Protein AF-A0A5J5LCF1-F1 (afdb_monomer_lite)

InterPro domains:
  IPR058264 Protein of unknown function DUF7958 [PF25858] (90-178)

Organism: Haloarcula hispanica (NCBI:txid51589)

Foldseek 3Di:
DQLQVLLVLVVVCVVCVVDCSQVDLLLPLVSLVLVLVQLLPPDQVQLCVQCVQVVCCLAVVPPPQDPAAFPFWFKKKKKWWAAPVSHTDHIWHIKTWTAGPVRDIDISDPDTDHDPRTDIDMQMDTRDHDPDPPCDPPPNVSVVSSLQSLCQSCVSCVLSVHGGDPSSPDDDDHDPAHSPNPPPDDPDD

Structure (mmCIF, N/CA/C/O backbone):
data_AF-A0A5J5LCF1-F1
#
_entry.id   AF-A0A5J5LCF1-F1
#
loop_
_atom_site.group_PDB
_atom_site.id
_atom_site.type_symbol
_atom_site.label_atom_id
_atom_site.label_alt_id
_atom_site.label_comp_id
_atom_site.label_asym_id
_atom_site.label_entity_id
_atom_site.label_seq_id
_atom_site.pdbx_PDB_ins_code
_atom_site.Cartn_x
_atom_site.Cartn_y
_atom_site.Cartn_z
_atom_site.occupancy
_atom_site.B_iso_or_equiv
_atom_site.auth_seq_id
_atom_site.auth_comp_id
_atom_site.auth_asym_id
_atom_site.auth_atom_id
_atom_site.pdbx_PDB_model_num
ATOM 1 N N . MET A 1 1 ? 15.255 10.860 20.706 1.00 61.28 1 MET A N 1
ATOM 2 C CA . MET A 1 1 ? 14.369 12.036 20.892 1.00 61.28 1 MET A CA 1
ATOM 3 C C . MET A 1 1 ? 13.174 12.017 19.943 1.00 61.28 1 MET A C 1
ATOM 5 O O . MET A 1 1 ? 12.087 12.325 20.402 1.00 61.28 1 MET A O 1
ATOM 9 N N . GLN A 1 2 ? 13.330 11.602 18.679 1.00 76.88 2 GLN A N 1
ATOM 10 C CA . GLN A 1 2 ? 12.230 11.555 17.701 1.00 76.88 2 GLN A CA 1
ATOM 11 C C . GLN A 1 2 ? 11.098 10.582 18.082 1.00 76.88 2 GLN A C 1
ATOM 13 O O . GLN A 1 2 ? 9.952 11.000 18.103 1.00 76.88 2 GLN A O 1
ATOM 18 N N . GLN A 1 3 ? 11.403 9.347 18.500 1.00 80.69 3 GLN A N 1
ATOM 19 C CA . GLN A 1 3 ? 10.380 8.358 18.901 1.00 80.69 3 GLN A CA 1
ATOM 20 C C . GLN A 1 3 ? 9.484 8.832 20.056 1.00 80.69 3 GLN A C 1
ATOM 22 O O . GLN A 1 3 ? 8.281 8.622 20.032 1.00 80.69 3 GLN A O 1
ATOM 27 N N . VAL A 1 4 ? 10.050 9.533 21.049 1.00 79.94 4 VAL A N 1
ATOM 28 C CA . VAL A 1 4 ? 9.267 10.101 22.165 1.00 79.94 4 VAL A CA 1
ATOM 29 C C . VAL A 1 4 ? 8.288 11.162 21.663 1.00 79.94 4 VAL A C 1
ATOM 31 O O . VAL A 1 4 ? 7.163 11.219 22.149 1.00 79.94 4 VAL A O 1
ATOM 34 N N . ARG A 1 5 ? 8.701 11.979 20.685 1.00 82.69 5 ARG A N 1
ATOM 35 C CA . ARG A 1 5 ? 7.825 12.969 20.050 1.00 82.69 5 ARG A CA 1
ATOM 36 C C . ARG A 1 5 ? 6.709 12.285 19.265 1.00 82.69 5 ARG A C 1
ATOM 38 O O . ARG A 1 5 ? 5.554 12.571 19.534 1.00 82.69 5 ARG A O 1
ATOM 45 N N . VAL A 1 6 ? 7.061 11.351 18.382 1.00 81.56 6 VAL A N 1
ATOM 46 C CA . VAL A 1 6 ? 6.102 10.574 17.583 1.00 81.56 6 VAL A CA 1
ATOM 47 C C . VAL A 1 6 ? 5.065 9.923 18.500 1.00 81.56 6 VAL A C 1
ATOM 49 O O . VAL A 1 6 ? 3.872 10.129 18.337 1.00 81.56 6 VAL A O 1
ATOM 52 N N . ARG A 1 7 ? 5.505 9.212 19.542 1.00 84.00 7 ARG A N 1
ATOM 53 C CA . ARG A 1 7 ? 4.607 8.579 20.515 1.00 84.00 7 ARG A CA 1
ATOM 54 C C . ARG A 1 7 ? 3.679 9.577 21.213 1.00 84.00 7 ARG A C 1
ATOM 56 O O . ARG A 1 7 ? 2.516 9.266 21.452 1.00 84.00 7 ARG A O 1
ATOM 63 N N . ALA A 1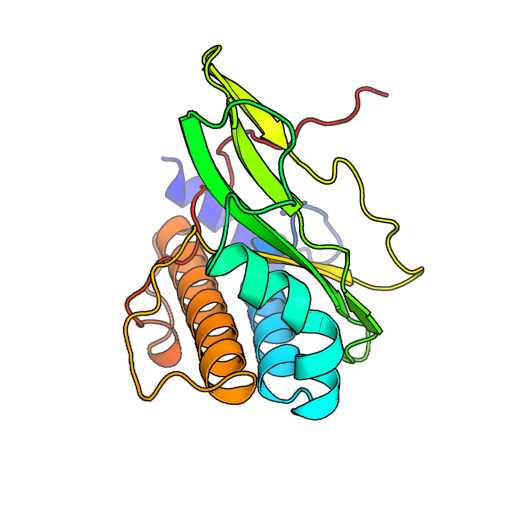 8 ? 4.185 10.761 21.557 1.00 83.75 8 ALA A N 1
ATOM 64 C CA . ALA A 1 8 ? 3.371 11.812 22.157 1.00 83.75 8 ALA A CA 1
ATOM 65 C C . ALA A 1 8 ? 2.325 12.363 21.174 1.00 83.75 8 ALA A C 1
ATOM 67 O O . ALA A 1 8 ? 1.201 12.611 21.595 1.00 83.75 8 ALA A O 1
ATOM 68 N N . GLU A 1 9 ? 2.664 12.505 19.888 1.00 83.62 9 GLU A N 1
ATOM 69 C CA . GLU A 1 9 ? 1.725 12.903 18.829 1.00 83.62 9 GLU A CA 1
ATOM 70 C C . GLU A 1 9 ? 0.594 11.873 18.678 1.00 83.62 9 GLU A C 1
ATOM 72 O O . GLU A 1 9 ? -0.570 12.262 18.687 1.00 83.62 9 GLU A O 1
ATOM 77 N N . TYR A 1 10 ? 0.899 10.568 18.671 1.00 84.50 10 TYR A N 1
ATOM 78 C CA . TYR A 1 10 ? -0.143 9.527 18.668 1.00 84.50 10 TYR A CA 1
ATOM 79 C C . TYR A 1 10 ? -1.020 9.556 19.914 1.00 84.50 10 TYR A C 1
ATOM 81 O O . TYR A 1 10 ? -2.243 9.493 19.809 1.00 84.50 10 TYR A O 1
ATOM 89 N N . ALA A 1 11 ? -0.417 9.657 21.101 1.00 82.94 11 ALA A N 1
ATOM 90 C CA . ALA A 1 11 ? -1.174 9.708 22.347 1.00 82.94 11 ALA A CA 1
ATOM 91 C C . ALA A 1 11 ? -2.098 10.934 22.399 1.00 82.94 11 ALA A C 1
ATOM 93 O O . ALA A 1 11 ? -3.217 10.838 22.905 1.00 82.94 11 ALA A O 1
ATOM 94 N N . ALA A 1 12 ? -1.636 12.068 21.865 1.00 83.19 12 ALA A N 1
ATOM 95 C CA . ALA A 1 12 ? -2.421 13.285 21.761 1.00 83.19 12 ALA A CA 1
ATOM 96 C C . ALA A 1 12 ? -3.549 13.139 20.730 1.00 83.19 12 ALA A C 1
ATOM 98 O O . ALA A 1 12 ? -4.684 13.455 21.063 1.00 83.19 12 ALA A O 1
ATOM 99 N N . HIS A 1 13 ? -3.281 12.585 19.545 1.00 83.38 13 HIS A N 1
ATOM 100 C CA . HIS A 1 13 ? -4.312 12.320 18.536 1.00 83.38 13 HIS A CA 1
ATOM 101 C C . HIS A 1 13 ? -5.418 11.394 19.070 1.00 83.38 13 HIS A C 1
ATOM 103 O O . HIS A 1 13 ? -6.594 11.684 18.909 1.00 83.38 13 HIS A O 1
ATOM 109 N N . ALA A 1 14 ? -5.058 10.351 19.825 1.00 79.56 14 ALA A N 1
ATOM 110 C CA . ALA A 1 14 ? -6.032 9.465 20.468 1.00 79.56 14 ALA A CA 1
ATOM 111 C C . ALA A 1 14 ? -6.847 10.130 21.599 1.00 79.56 14 ALA A C 1
ATOM 113 O O . ALA A 1 14 ? -7.891 9.617 21.984 1.00 79.56 14 ALA A O 1
ATOM 114 N N . HIS A 1 15 ? -6.360 11.226 22.194 1.00 82.44 15 HIS A N 1
ATOM 115 C CA . HIS A 1 15 ? -7.096 11.980 23.223 1.00 82.44 15 HIS A CA 1
ATOM 116 C C . HIS A 1 15 ? -7.918 13.136 22.643 1.00 82.44 15 HIS A C 1
ATOM 118 O O . HIS A 1 15 ? -8.872 13.582 23.280 1.00 82.44 15 HIS A O 1
ATOM 124 N N . PHE A 1 16 ? -7.528 13.633 21.472 1.00 81.38 16 PHE A N 1
ATOM 125 C CA . PHE A 1 16 ? -8.116 14.779 20.795 1.00 81.38 16 PHE A CA 1
ATOM 126 C C . PHE A 1 16 ? -8.414 14.388 19.345 1.00 81.38 16 PHE A C 1
ATOM 128 O O . PHE A 1 16 ? -7.757 14.859 18.423 1.00 81.38 16 PHE A O 1
ATOM 135 N N . GLU A 1 17 ? -9.390 13.496 19.164 1.00 66.50 17 GLU A N 1
ATOM 136 C CA . GLU A 1 17 ? -9.751 12.924 17.856 1.00 66.50 17 GLU A CA 1
ATOM 137 C C . GLU A 1 17 ? -10.191 13.997 16.839 1.00 66.50 17 GLU A C 1
ATOM 139 O O . GLU A 1 17 ? -9.992 13.825 15.641 1.00 66.50 17 GLU A O 1
ATOM 144 N N . ASP A 1 18 ? -10.723 15.129 17.317 1.00 70.44 18 ASP A N 1
ATOM 145 C CA . ASP A 1 18 ? -11.138 16.271 16.488 1.00 70.44 18 ASP A CA 1
ATOM 146 C C . ASP A 1 18 ? -9.966 17.181 16.052 1.00 70.44 18 ASP A C 1
ATOM 148 O O . ASP A 1 18 ? -10.162 18.101 15.257 1.00 70.44 18 ASP A O 1
ATOM 152 N N . GLU A 1 19 ? -8.758 16.974 16.588 1.00 71.88 19 GLU A N 1
ATOM 153 C CA . GLU A 1 19 ? -7.571 17.770 16.263 1.00 71.88 19 GLU A CA 1
ATOM 154 C C . GLU A 1 19 ? -6.686 17.027 15.246 1.00 71.88 19 GLU A C 1
ATOM 156 O O . GLU A 1 19 ? -6.260 15.885 15.462 1.00 71.88 19 GLU A O 1
ATOM 161 N N . GLU A 1 20 ? -6.334 17.706 14.151 1.00 71.12 20 GLU A N 1
ATOM 162 C CA . GLU A 1 20 ? -5.480 17.193 13.066 1.00 71.12 20 GLU A CA 1
ATOM 163 C C . GLU A 1 20 ? -3.992 17.130 13.479 1.00 71.12 20 GLU A C 1
ATOM 165 O O . GLU A 1 20 ? -3.115 17.747 12.880 1.00 71.12 20 GLU A O 1
ATOM 170 N N . ILE A 1 21 ? -3.686 16.397 14.553 1.00 77.00 21 ILE A N 1
ATOM 171 C CA . ILE A 1 21 ? -2.328 16.264 15.108 1.00 77.00 21 ILE A CA 1
ATOM 172 C C . ILE A 1 21 ? -1.440 15.415 14.190 1.00 77.00 21 ILE A C 1
ATOM 174 O O . ILE A 1 21 ? -0.276 15.746 13.966 1.00 77.00 21 ILE A O 1
ATOM 178 N N . ILE A 1 22 ? -1.986 14.320 13.654 1.00 76.31 22 ILE A N 1
ATOM 179 C CA . ILE A 1 22 ? -1.341 13.508 12.621 1.00 76.31 22 ILE A CA 1
ATOM 180 C C . ILE A 1 22 ? -2.064 13.801 11.308 1.00 76.31 22 ILE A C 1
ATOM 182 O O . ILE A 1 22 ? -3.118 13.242 11.030 1.00 76.31 22 ILE A O 1
ATOM 186 N N . GLU A 1 23 ? -1.477 14.685 10.501 1.00 71.69 23 GLU A N 1
ATOM 187 C CA . GLU A 1 23 ? -2.077 15.177 9.249 1.00 71.69 23 GLU A CA 1
ATOM 188 C C . GLU A 1 23 ? -2.213 14.090 8.168 1.00 71.69 23 GLU A C 1
ATOM 190 O O . GLU A 1 23 ? -2.998 14.228 7.235 1.00 71.69 23 GLU A O 1
ATOM 195 N N . ASN A 1 24 ? -1.417 13.018 8.249 1.00 75.81 24 ASN A N 1
ATOM 196 C CA . ASN A 1 24 ? -1.407 11.956 7.248 1.00 75.81 24 ASN A CA 1
ATOM 197 C C . ASN A 1 24 ? -1.981 10.647 7.823 1.00 75.81 24 ASN A C 1
ATOM 199 O O . ASN A 1 24 ? -1.264 9.945 8.546 1.00 75.81 24 ASN A O 1
ATOM 203 N N . PRO A 1 25 ? -3.211 10.255 7.432 1.00 76.00 25 PRO A N 1
ATOM 204 C CA . PRO A 1 25 ? -3.856 9.012 7.861 1.00 76.00 25 PRO A CA 1
ATOM 205 C C . PRO A 1 25 ? -3.038 7.749 7.586 1.00 76.00 25 PRO A C 1
ATOM 207 O O . PRO A 1 25 ? -3.165 6.762 8.303 1.00 76.00 25 PRO A O 1
ATOM 210 N N . ALA A 1 26 ? -2.119 7.770 6.610 1.00 77.31 26 ALA A N 1
ATOM 211 C CA . ALA A 1 26 ? -1.227 6.643 6.339 1.00 77.31 26 ALA A CA 1
ATOM 212 C C . ALA A 1 26 ? -0.270 6.324 7.497 1.00 77.31 26 ALA A C 1
ATOM 214 O O . ALA A 1 26 ? 0.433 5.313 7.454 1.00 77.31 26 ALA A O 1
ATOM 215 N N . TRP A 1 27 ? -0.209 7.185 8.509 1.00 85.12 27 TRP A N 1
ATOM 216 C CA . TRP A 1 27 ? 0.529 6.958 9.736 1.00 85.12 27 TRP A CA 1
ATOM 217 C C . TRP A 1 27 ? -0.355 6.480 10.884 1.00 85.12 27 TRP A C 1
ATOM 219 O O . TRP A 1 27 ? 0.182 6.068 11.896 1.00 85.12 27 TRP A O 1
ATOM 229 N N . LEU A 1 28 ? -1.675 6.428 10.771 1.00 87.38 28 LEU A N 1
ATOM 230 C CA . LEU A 1 28 ? -2.528 5.919 11.844 1.00 87.38 28 LEU A CA 1
ATOM 231 C C . LEU A 1 28 ? -2.697 4.393 11.713 1.00 87.38 28 LEU A C 1
ATOM 233 O O . LEU A 1 28 ? -3.111 3.936 10.647 1.00 87.38 28 LEU A O 1
ATOM 237 N N . PRO A 1 29 ? -2.396 3.579 12.755 1.00 89.75 29 PRO A N 1
ATOM 238 C CA . PRO A 1 29 ? -2.577 2.128 12.689 1.00 89.75 29 PRO A CA 1
ATOM 239 C C . PRO A 1 29 ? -3.996 1.730 12.285 1.00 89.75 29 PRO A C 1
ATOM 241 O O . PRO A 1 29 ? -4.146 0.983 11.329 1.00 89.75 29 PRO A O 1
ATOM 244 N N . ALA A 1 30 ? -5.018 2.304 12.928 1.00 89.50 30 ALA A N 1
ATOM 245 C CA . ALA A 1 30 ? -6.424 1.992 12.656 1.00 89.50 30 ALA A CA 1
ATOM 246 C C . ALA A 1 30 ? -6.831 2.271 11.196 1.00 89.50 30 ALA A C 1
ATOM 248 O O . ALA A 1 30 ? -7.550 1.488 10.582 1.00 89.50 30 ALA A O 1
ATOM 249 N N . GLU A 1 31 ? -6.312 3.347 10.604 1.00 89.81 31 GLU A N 1
ATOM 250 C CA . GLU A 1 31 ? -6.555 3.692 9.199 1.00 89.81 31 GLU A CA 1
ATOM 251 C C . GLU A 1 31 ? -5.861 2.700 8.249 1.00 89.81 31 GLU A C 1
ATOM 253 O O . GLU A 1 31 ? -6.428 2.267 7.245 1.00 89.81 31 GLU A O 1
ATOM 258 N N . MET A 1 32 ? -4.648 2.254 8.583 1.00 91.69 32 MET A N 1
ATOM 259 C CA . MET A 1 32 ? -3.968 1.203 7.819 1.00 91.69 32 MET A CA 1
ATOM 260 C C . MET A 1 32 ? -4.639 -0.165 7.961 1.00 91.69 32 MET A C 1
ATOM 262 O O . MET A 1 32 ? -4.703 -0.911 6.984 1.00 91.69 32 MET A O 1
ATOM 266 N N . GLU A 1 33 ? -5.172 -0.484 9.139 1.00 94.25 33 GLU A N 1
ATOM 267 C CA . GLU A 1 33 ? -5.963 -1.693 9.386 1.00 94.25 33 GLU A CA 1
ATOM 268 C C . GLU A 1 33 ? -7.253 -1.685 8.570 1.00 94.25 33 GLU A C 1
ATOM 270 O O . GLU A 1 33 ? -7.562 -2.665 7.894 1.00 94.25 33 GLU A O 1
ATOM 275 N N . ARG A 1 34 ? -7.958 -0.552 8.546 1.00 94.12 34 ARG A N 1
ATOM 276 C CA . ARG A 1 34 ? -9.141 -0.342 7.708 1.00 94.12 34 ARG A CA 1
ATOM 277 C C . ARG A 1 34 ? -8.839 -0.610 6.234 1.00 94.12 34 ARG A C 1
ATOM 279 O O . ARG A 1 34 ? -9.528 -1.408 5.602 1.00 94.12 34 ARG A O 1
ATOM 286 N N . ALA A 1 35 ? -7.777 -0.010 5.696 1.00 94.00 35 ALA A N 1
ATOM 287 C CA . ALA A 1 35 ? -7.345 -0.263 4.323 1.00 94.00 35 ALA A CA 1
ATOM 288 C C . ALA A 1 35 ? -6.991 -1.738 4.076 1.00 94.00 35 ALA A C 1
ATOM 290 O O . ALA A 1 35 ? -7.365 -2.314 3.053 1.00 94.00 35 ALA A O 1
ATOM 291 N N . MET A 1 36 ? -6.290 -2.362 5.022 1.00 95.75 36 MET A N 1
ATOM 292 C CA . MET A 1 36 ? -5.909 -3.768 4.948 1.00 95.75 36 MET A CA 1
ATOM 293 C C . MET A 1 36 ? -7.128 -4.694 4.903 1.00 95.75 36 MET A C 1
ATOM 295 O O . MET A 1 36 ? -7.151 -5.594 4.065 1.00 95.75 36 MET A O 1
ATOM 299 N N . GLU A 1 37 ? -8.128 -4.489 5.761 1.00 96.81 37 GLU A N 1
ATOM 300 C CA . GLU A 1 37 ? -9.338 -5.321 5.803 1.00 96.81 37 GLU A CA 1
ATOM 301 C C . GLU A 1 37 ? -10.184 -5.173 4.537 1.00 96.81 37 GLU A C 1
ATOM 303 O O . GLU A 1 37 ? -10.643 -6.174 3.978 1.00 96.81 37 GLU A O 1
ATOM 308 N N . VAL A 1 38 ? -10.326 -3.947 4.023 1.00 97.00 38 VAL A N 1
ATOM 309 C CA . VAL A 1 38 ? -11.028 -3.702 2.755 1.00 97.00 38 VAL A CA 1
ATOM 310 C C . VAL A 1 38 ? -10.342 -4.441 1.610 1.00 97.00 38 VAL A C 1
ATOM 312 O O . VAL A 1 38 ? -10.998 -5.175 0.876 1.00 97.00 38 VAL A O 1
ATOM 315 N N . ILE A 1 39 ? -9.016 -4.332 1.481 1.00 97.25 39 ILE A N 1
ATOM 316 C CA . ILE A 1 39 ? -8.289 -5.046 0.424 1.00 97.25 39 ILE A CA 1
ATOM 317 C C . ILE A 1 39 ? -8.309 -6.560 0.638 1.00 97.25 39 ILE A C 1
ATOM 319 O O . ILE A 1 39 ? -8.431 -7.300 -0.333 1.00 97.25 39 ILE A O 1
ATOM 323 N N . ARG A 1 40 ? -8.224 -7.043 1.879 1.00 96.81 40 ARG A N 1
ATOM 324 C CA . ARG A 1 40 ? -8.264 -8.477 2.208 1.00 96.81 40 ARG A CA 1
ATOM 325 C C . ARG A 1 40 ? -9.589 -9.127 1.817 1.00 96.81 40 ARG A C 1
ATOM 327 O O . ARG A 1 40 ? -9.594 -10.282 1.403 1.00 96.81 40 ARG A O 1
ATOM 334 N N . THR A 1 41 ? -10.693 -8.405 1.977 1.00 96.81 41 THR A N 1
ATOM 335 C CA . THR A 1 41 ? -12.050 -8.910 1.725 1.00 96.81 41 THR A CA 1
ATOM 336 C C . THR A 1 41 ? -12.594 -8.532 0.350 1.00 96.81 41 THR A C 1
ATOM 338 O O . THR A 1 41 ? -13.678 -8.988 -0.021 1.00 96.81 41 THR A O 1
ATOM 341 N N . LEU A 1 42 ? -11.840 -7.745 -0.426 1.00 97.12 42 LEU A N 1
ATOM 342 C CA . LEU A 1 42 ? -12.239 -7.320 -1.760 1.00 97.12 42 LEU A CA 1
ATOM 343 C C . LEU A 1 42 ? -12.459 -8.542 -2.670 1.00 97.12 42 LEU A C 1
ATOM 345 O O . LEU A 1 42 ? -11.581 -9.412 -2.733 1.00 97.12 42 LEU A O 1
ATOM 349 N N . PRO A 1 43 ? -13.589 -8.619 -3.401 1.00 97.62 43 PRO A N 1
ATOM 350 C CA . PRO A 1 43 ? -13.822 -9.699 -4.344 1.00 97.62 43 PRO A CA 1
ATOM 351 C C . PRO A 1 43 ? -12.695 -9.797 -5.367 1.00 97.62 43 PRO A C 1
ATOM 353 O O . PRO A 1 43 ? -12.233 -8.790 -5.905 1.00 97.62 43 PRO A O 1
ATOM 356 N N . THR A 1 44 ? -12.290 -11.026 -5.669 1.00 95.69 44 THR A N 1
ATOM 357 C CA . THR A 1 44 ? -11.176 -11.342 -6.567 1.00 95.69 44 THR A CA 1
ATOM 358 C C . THR A 1 44 ? -11.295 -10.657 -7.932 1.00 95.69 44 THR A C 1
ATOM 360 O O . THR A 1 44 ? -10.303 -10.156 -8.453 1.00 95.69 44 THR A O 1
ATOM 363 N N . GLU A 1 45 ? -12.505 -10.586 -8.495 1.00 96.81 45 GLU A N 1
ATOM 364 C CA . GLU A 1 45 ? -12.769 -9.922 -9.780 1.00 96.81 45 GLU A CA 1
ATOM 365 C C . GLU A 1 45 ? -12.554 -8.404 -9.698 1.00 96.81 45 GLU A C 1
ATOM 367 O O . GLU A 1 45 ? -11.851 -7.840 -10.534 1.00 96.81 45 GLU A O 1
ATOM 372 N N . THR A 1 46 ? -13.075 -7.757 -8.651 1.00 97.38 46 THR A N 1
ATOM 373 C CA . THR A 1 46 ? -12.874 -6.322 -8.398 1.00 97.38 46 THR A CA 1
ATOM 374 C C . THR A 1 46 ? -11.400 -6.017 -8.151 1.00 97.38 46 THR A C 1
ATOM 376 O O . THR A 1 46 ? -10.842 -5.095 -8.740 1.00 97.38 46 THR A O 1
ATOM 379 N N . PHE A 1 47 ? -10.719 -6.822 -7.334 1.00 97.88 47 PHE A N 1
ATOM 380 C CA . PHE A 1 47 ? -9.283 -6.661 -7.135 1.00 97.88 47 PHE A CA 1
ATOM 381 C C . PHE A 1 47 ? -8.526 -6.804 -8.463 1.00 97.88 47 PHE A C 1
ATOM 383 O O . PHE A 1 47 ? -7.670 -5.979 -8.775 1.00 97.88 47 PHE A O 1
ATOM 390 N N . ALA A 1 48 ? -8.860 -7.807 -9.279 1.00 97.31 48 ALA A N 1
ATOM 391 C CA . ALA A 1 48 ? -8.213 -8.026 -10.568 1.00 97.31 48 ALA A CA 1
ATOM 392 C C . ALA A 1 48 ? -8.374 -6.835 -11.521 1.00 97.31 48 ALA A C 1
ATOM 394 O O . ALA A 1 48 ? -7.411 -6.463 -12.191 1.00 97.31 48 ALA A O 1
ATOM 395 N N . GLU A 1 49 ? -9.568 -6.247 -11.576 1.00 97.06 49 GLU A N 1
ATOM 396 C CA . GLU A 1 49 ? -9.871 -5.079 -12.404 1.00 97.06 49 GLU A CA 1
ATOM 397 C C . GLU A 1 49 ? -9.034 -3.867 -11.988 1.00 97.06 49 GLU A C 1
ATOM 399 O O . GLU A 1 49 ? -8.329 -3.284 -12.812 1.00 97.06 49 GLU A O 1
ATOM 404 N N . HIS A 1 50 ? -9.033 -3.540 -10.697 1.00 96.81 50 HIS A N 1
ATOM 405 C CA . HIS A 1 50 ? -8.372 -2.336 -10.207 1.00 96.81 50 HIS A CA 1
ATOM 406 C C . HIS A 1 50 ? -6.848 -2.492 -10.103 1.00 96.81 50 HIS A C 1
ATOM 408 O O . HIS A 1 50 ? -6.118 -1.536 -10.354 1.00 96.81 50 HIS A O 1
ATOM 414 N N . PHE A 1 51 ? -6.324 -3.675 -9.765 1.00 97.12 51 PHE A N 1
ATOM 415 C CA . PHE A 1 51 ? -4.906 -3.870 -9.426 1.00 97.12 51 PHE A CA 1
ATOM 416 C C . PHE A 1 51 ? -4.053 -4.491 -10.534 1.00 97.12 51 PHE A C 1
ATOM 418 O O . PHE A 1 51 ? -2.846 -4.634 -10.338 1.0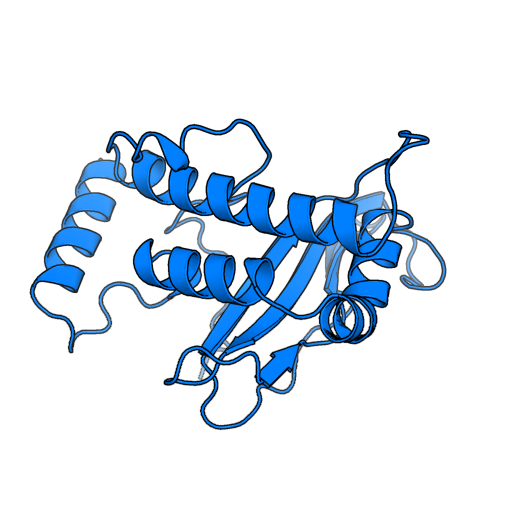0 97.12 51 PHE A O 1
ATOM 425 N N . ARG A 1 52 ? -4.616 -4.838 -11.699 1.00 95.69 52 ARG A N 1
ATOM 426 C CA . ARG A 1 52 ? -3.833 -5.434 -12.798 1.00 95.69 52 ARG A CA 1
ATOM 427 C C . ARG A 1 52 ? -2.694 -4.537 -13.261 1.00 95.69 52 ARG A C 1
ATOM 429 O O . ARG A 1 52 ? -1.560 -4.992 -13.353 1.00 95.69 52 ARG A O 1
ATOM 436 N N . GLU A 1 53 ? -2.985 -3.264 -13.493 1.00 94.00 53 GLU A N 1
ATOM 437 C CA . GLU A 1 53 ? -1.972 -2.289 -13.897 1.00 94.00 53 GLU A CA 1
ATOM 438 C C . GLU A 1 53 ? -0.858 -2.166 -12.843 1.00 94.00 53 GLU A C 1
ATOM 440 O O . GLU A 1 53 ? 0.323 -2.133 -13.186 1.00 94.00 53 GLU A O 1
ATOM 445 N N . TYR A 1 54 ? -1.231 -2.187 -11.560 1.00 95.12 54 TYR A N 1
ATOM 446 C CA . TYR A 1 54 ? -0.288 -2.116 -10.447 1.00 95.12 54 TYR A CA 1
ATOM 447 C C . TYR A 1 54 ? 0.614 -3.340 -10.375 1.00 95.12 54 TYR A C 1
ATOM 449 O O . TYR A 1 54 ? 1.825 -3.212 -10.222 1.00 95.12 54 TYR A O 1
ATOM 457 N N . TYR A 1 55 ? 0.028 -4.527 -10.522 1.00 94.75 55 TYR A N 1
ATOM 458 C CA . TYR A 1 55 ? 0.764 -5.781 -10.605 1.00 94.75 55 TYR A CA 1
ATOM 459 C C . TYR A 1 55 ? 1.763 -5.761 -11.762 1.00 94.75 55 TYR A C 1
ATOM 461 O O . TYR A 1 55 ? 2.944 -6.061 -11.568 1.00 94.75 55 TYR A O 1
ATOM 469 N N . ASP A 1 56 ? 1.304 -5.363 -12.949 1.00 92.50 56 ASP A N 1
ATOM 470 C CA . ASP A 1 56 ? 2.151 -5.317 -14.132 1.00 92.50 56 ASP A CA 1
ATOM 471 C C . ASP A 1 56 ? 3.284 -4.297 -13.964 1.00 92.50 56 ASP A C 1
ATOM 473 O O . ASP A 1 56 ? 4.405 -4.594 -14.358 1.00 92.50 56 ASP A O 1
ATOM 477 N N . ALA A 1 57 ? 3.038 -3.148 -13.329 1.00 92.50 57 ALA A N 1
ATOM 478 C CA . ALA A 1 57 ? 4.066 -2.151 -13.038 1.00 92.50 57 ALA A CA 1
ATOM 479 C C . ALA A 1 57 ? 5.053 -2.593 -11.945 1.00 92.50 57 ALA A C 1
ATOM 481 O O . ALA A 1 57 ? 6.229 -2.265 -12.023 1.00 92.50 57 ALA A O 1
ATOM 482 N N . VAL A 1 58 ? 4.620 -3.342 -10.928 1.00 92.12 58 VAL A N 1
ATOM 483 C CA . VAL A 1 58 ? 5.531 -3.894 -9.909 1.00 92.12 58 VAL A CA 1
ATOM 484 C C . VAL A 1 58 ? 6.467 -4.936 -10.524 1.00 92.12 58 VAL A C 1
ATOM 486 O O . VAL A 1 58 ? 7.654 -4.964 -10.196 1.00 92.12 58 VAL A O 1
ATOM 489 N N . ARG A 1 59 ? 5.947 -5.776 -11.427 1.00 89.94 59 ARG A N 1
ATOM 490 C CA . ARG A 1 59 ? 6.702 -6.851 -12.084 1.00 89.94 59 ARG A CA 1
ATOM 491 C C . ARG A 1 59 ? 7.574 -6.345 -13.238 1.00 89.94 59 ARG A C 1
ATOM 493 O O . ARG A 1 59 ? 8.748 -6.688 -13.316 1.00 89.94 59 ARG A O 1
ATOM 500 N N . ASP A 1 60 ? 6.995 -5.551 -14.132 1.00 86.81 60 ASP A N 1
ATOM 501 C CA . ASP A 1 60 ? 7.610 -4.998 -15.343 1.00 86.81 60 ASP A CA 1
ATOM 502 C C . ASP A 1 60 ? 7.604 -3.461 -15.278 1.00 86.81 60 ASP A C 1
ATOM 504 O O . ASP A 1 60 ? 6.795 -2.751 -15.890 1.00 86.81 60 ASP A O 1
ATOM 508 N N . HIS A 1 61 ? 8.506 -2.966 -14.434 1.00 79.44 61 HIS A N 1
ATOM 509 C CA . HIS A 1 61 ? 8.556 -1.596 -13.928 1.00 79.44 61 HIS A CA 1
ATOM 510 C C . HIS A 1 61 ? 9.156 -0.575 -14.902 1.00 79.44 61 HIS A C 1
ATOM 512 O O . HIS A 1 61 ? 9.009 0.623 -14.677 1.00 79.44 61 HIS A O 1
ATOM 518 N N . THR A 1 62 ? 9.802 -1.022 -15.982 1.00 72.06 62 THR A N 1
ATOM 519 C CA . THR A 1 62 ? 10.434 -0.156 -16.996 1.00 72.06 62 THR A CA 1
ATOM 520 C C . THR A 1 62 ? 9.921 -0.399 -18.414 1.00 72.06 62 THR A C 1
ATOM 522 O O . THR A 1 62 ? 10.588 0.022 -19.351 1.00 72.06 62 THR A O 1
ATOM 525 N N . GLY A 1 63 ? 8.820 -1.135 -18.607 1.00 71.25 63 GLY A N 1
ATOM 526 C CA . GLY A 1 63 ? 8.249 -1.393 -19.939 1.00 71.25 63 GLY A CA 1
ATOM 527 C C . GLY A 1 63 ? 7.783 -0.112 -20.660 1.00 71.25 63 GLY A C 1
ATOM 528 O O . GLY A 1 63 ? 8.316 0.970 -20.455 1.00 71.25 63 GLY A O 1
ATOM 529 N N . GLU A 1 64 ? 6.712 -0.175 -21.455 1.00 69.44 64 GLU A N 1
ATOM 530 C CA . GLU A 1 64 ? 6.163 0.991 -22.196 1.00 69.44 64 GLU A CA 1
ATOM 531 C C . GLU A 1 64 ? 5.563 2.111 -21.300 1.00 69.44 64 GLU A C 1
ATOM 533 O O . GLU A 1 64 ? 4.790 2.939 -21.766 1.00 69.44 64 GLU A O 1
ATOM 538 N N . ARG A 1 65 ? 5.864 2.120 -19.994 1.00 79.50 65 ARG A N 1
ATOM 539 C CA . ARG A 1 65 ? 5.299 3.034 -18.985 1.00 79.50 65 ARG A CA 1
ATOM 540 C C . ARG A 1 65 ? 6.143 4.283 -18.738 1.00 79.50 65 ARG A C 1
ATOM 542 O O . ARG A 1 65 ? 5.637 5.231 -18.144 1.00 79.50 65 ARG A O 1
ATOM 549 N N . ILE A 1 66 ? 7.424 4.259 -19.107 1.00 81.06 66 ILE A N 1
ATOM 550 C CA . ILE A 1 66 ? 8.355 5.370 -18.894 1.00 81.06 66 ILE A CA 1
ATOM 551 C C . ILE A 1 66 ? 9.065 5.651 -20.217 1.00 81.06 66 ILE A C 1
ATOM 553 O O . ILE A 1 66 ? 9.777 4.792 -20.727 1.00 81.06 66 ILE A O 1
ATOM 557 N N . ASP A 1 67 ? 8.865 6.854 -20.756 1.00 76.12 67 ASP A N 1
ATOM 558 C CA . ASP A 1 67 ? 9.477 7.289 -22.021 1.00 76.12 67 ASP A CA 1
ATOM 559 C C . ASP A 1 67 ? 10.932 7.778 -21.852 1.00 76.12 67 ASP A C 1
ATOM 561 O O . ASP A 1 67 ? 11.660 7.924 -22.835 1.00 76.12 67 ASP A O 1
ATOM 565 N N . ASP A 1 68 ? 11.356 8.043 -20.613 1.00 77.25 68 ASP A N 1
ATOM 566 C CA . ASP A 1 68 ? 12.686 8.549 -20.267 1.00 77.25 68 ASP A CA 1
ATOM 567 C C . ASP A 1 68 ? 13.735 7.431 -20.126 1.00 77.25 68 ASP A C 1
ATOM 569 O O . ASP A 1 68 ? 13.427 6.290 -19.779 1.00 77.25 68 ASP A O 1
ATOM 573 N N . ASP A 1 69 ? 15.015 7.777 -20.308 1.00 83.38 69 ASP A N 1
ATOM 574 C CA . ASP A 1 69 ? 16.126 6.888 -19.957 1.00 83.38 69 ASP A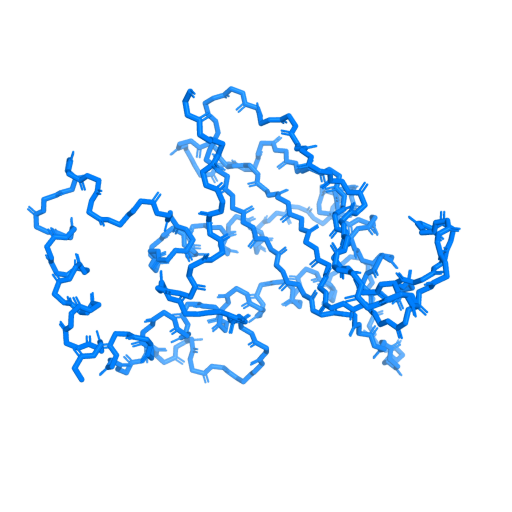 CA 1
ATOM 575 C C . ASP A 1 69 ? 16.166 6.683 -18.429 1.00 83.38 69 ASP A C 1
ATOM 577 O O . ASP A 1 69 ? 16.603 7.560 -17.672 1.00 83.38 69 ASP A O 1
ATOM 581 N N . VAL A 1 70 ? 15.714 5.512 -17.972 1.00 85.38 70 VAL A N 1
ATOM 582 C CA . VAL A 1 70 ? 15.604 5.163 -16.547 1.00 85.38 70 VAL A CA 1
ATOM 583 C C . VAL A 1 70 ? 16.940 4.682 -15.983 1.00 85.38 70 VAL A C 1
ATOM 585 O O . VAL A 1 70 ? 17.528 3.720 -16.478 1.00 85.38 70 VAL A O 1
ATOM 588 N N . GLN A 1 71 ? 17.393 5.299 -14.888 1.00 86.88 71 GLN A N 1
ATOM 589 C CA . GLN A 1 71 ? 18.524 4.805 -14.098 1.00 86.88 71 GLN A CA 1
ATOM 590 C C . GLN A 1 71 ? 18.077 3.751 -13.078 1.00 86.88 71 GLN A C 1
ATOM 592 O O . GLN A 1 71 ? 18.698 2.692 -12.964 1.00 86.88 71 GLN A O 1
ATOM 597 N N . SER A 1 72 ? 17.020 4.041 -12.319 1.00 87.81 72 SER A N 1
ATOM 598 C CA . SER A 1 72 ? 16.443 3.118 -11.339 1.00 87.81 72 SER A CA 1
ATOM 599 C C . SER A 1 72 ? 14.974 3.422 -11.092 1.00 87.81 72 SER A C 1
ATOM 601 O O . SER A 1 72 ? 14.579 4.582 -11.037 1.00 87.81 72 SER A O 1
ATOM 603 N N . VAL A 1 73 ? 14.167 2.382 -10.881 1.00 87.69 73 VAL A N 1
ATOM 604 C CA . VAL A 1 73 ? 12.813 2.540 -10.341 1.00 87.69 73 VAL A CA 1
ATOM 605 C C . VAL A 1 73 ? 12.877 2.406 -8.829 1.00 87.69 73 VAL A C 1
ATOM 607 O O . VAL A 1 73 ? 13.379 1.412 -8.307 1.00 87.69 73 VAL A O 1
ATOM 610 N N . ASP A 1 74 ? 12.351 3.404 -8.131 1.00 87.81 74 ASP A N 1
ATOM 611 C CA . ASP A 1 74 ? 12.414 3.461 -6.678 1.00 87.81 74 ASP A CA 1
ATOM 612 C C . ASP A 1 74 ? 11.185 2.794 -6.063 1.00 87.81 74 ASP A C 1
ATOM 614 O O . ASP A 1 74 ? 11.304 1.972 -5.150 1.00 87.81 74 ASP A O 1
ATOM 618 N N . ARG A 1 75 ? 9.983 3.175 -6.526 1.00 89.56 75 ARG A N 1
ATOM 619 C CA . ARG A 1 75 ? 8.704 2.738 -5.942 1.00 89.56 75 ARG A CA 1
ATOM 620 C C . ARG A 1 75 ? 7.577 2.756 -6.962 1.00 89.56 75 ARG A C 1
ATOM 622 O O . ARG A 1 75 ? 7.473 3.675 -7.764 1.00 89.56 75 ARG A O 1
ATOM 629 N N . VAL A 1 76 ? 6.666 1.804 -6.828 1.00 92.00 76 VAL A N 1
ATOM 630 C CA . VAL A 1 76 ? 5.386 1.755 -7.531 1.00 92.00 76 VAL A CA 1
ATOM 631 C C . VAL A 1 76 ? 4.280 1.984 -6.505 1.00 92.00 76 VAL A C 1
ATOM 633 O O . VAL A 1 76 ? 4.201 1.304 -5.473 1.00 92.00 76 VAL A O 1
ATOM 636 N N . ARG A 1 77 ? 3.416 2.957 -6.776 1.00 91.75 77 ARG A N 1
ATOM 637 C CA . ARG A 1 77 ? 2.361 3.418 -5.878 1.00 91.75 77 ARG A CA 1
ATOM 638 C C . ARG A 1 77 ? 1.001 3.291 -6.536 1.00 91.75 77 ARG A C 1
ATOM 640 O O . ARG A 1 77 ? 0.852 3.520 -7.734 1.00 91.75 77 ARG A O 1
ATOM 647 N N . LYS A 1 78 ? 0.001 2.995 -5.717 1.00 92.38 78 LYS A N 1
ATOM 648 C CA . LYS A 1 78 ? -1.402 3.065 -6.102 1.00 92.38 78 LYS A CA 1
ATOM 649 C C . LYS A 1 78 ? -2.215 3.643 -4.965 1.00 92.38 78 LYS A C 1
ATOM 651 O O . LYS A 1 78 ? -2.031 3.243 -3.813 1.00 92.38 78 LYS A O 1
ATOM 656 N N . HIS A 1 79 ? -3.088 4.588 -5.286 1.00 91.75 79 HIS A N 1
ATOM 657 C CA . HIS A 1 79 ? -4.058 5.078 -4.326 1.00 91.75 79 HIS A CA 1
ATOM 658 C C . HIS A 1 79 ? -5.295 4.193 -4.358 1.00 91.75 79 HIS A C 1
ATOM 660 O O . HIS A 1 79 ? -5.740 3.771 -5.425 1.00 91.75 79 HIS A O 1
ATOM 666 N N . ILE A 1 80 ? -5.836 3.917 -3.182 1.00 92.75 80 ILE A N 1
ATOM 667 C CA . ILE A 1 80 ? -7.124 3.257 -3.002 1.00 92.75 80 ILE A CA 1
ATOM 668 C C . ILE A 1 80 ? -8.031 4.209 -2.236 1.00 92.75 80 ILE A C 1
ATOM 670 O O . ILE A 1 80 ? -7.571 4.938 -1.352 1.00 92.75 80 ILE A O 1
ATOM 674 N N . TYR A 1 81 ? -9.304 4.201 -2.598 1.00 92.88 81 TYR A N 1
ATOM 675 C CA . TYR A 1 81 ? -10.309 5.100 -2.062 1.00 92.88 81 TYR A CA 1
ATOM 676 C C . TYR A 1 81 ? -11.352 4.285 -1.315 1.00 92.88 81 TYR A C 1
ATOM 678 O O . TYR A 1 81 ? -11.915 3.339 -1.868 1.00 92.88 81 TYR A O 1
ATOM 686 N N . ILE A 1 82 ? -11.582 4.630 -0.052 1.00 93.19 82 ILE A N 1
ATOM 687 C CA . ILE A 1 82 ? -12.484 3.895 0.837 1.00 93.19 82 ILE A CA 1
ATOM 688 C C . ILE A 1 82 ? -13.520 4.868 1.394 1.00 93.19 82 ILE A C 1
ATOM 690 O O . ILE A 1 82 ? -13.181 5.964 1.834 1.00 93.19 82 ILE A O 1
ATOM 694 N N . SER A 1 83 ? -14.792 4.484 1.363 1.00 92.38 83 SER A N 1
ATOM 695 C CA . SER A 1 83 ? -15.885 5.287 1.915 1.00 92.38 83 SER A CA 1
ATOM 696 C C . SER A 1 83 ? -15.860 5.276 3.443 1.00 92.38 83 SER A C 1
ATOM 698 O O . SER A 1 83 ? -15.316 4.354 4.055 1.00 92.38 83 SER A O 1
ATOM 700 N N . ALA A 1 84 ? -16.518 6.247 4.080 1.00 89.44 84 ALA A N 1
ATOM 701 C CA . ALA A 1 84 ? -16.684 6.282 5.538 1.00 89.44 84 ALA A CA 1
ATOM 702 C C . ALA A 1 84 ? -17.321 4.999 6.126 1.00 89.44 84 ALA A C 1
ATOM 704 O O . ALA A 1 84 ? -17.090 4.676 7.287 1.00 89.44 84 ALA A O 1
ATOM 705 N N . ASP A 1 85 ? -18.069 4.242 5.316 1.00 92.69 85 ASP A N 1
ATOM 706 C CA . ASP A 1 85 ? -18.683 2.959 5.688 1.00 92.69 85 ASP A CA 1
ATOM 707 C C . ASP A 1 85 ? -17.741 1.749 5.507 1.00 92.69 85 ASP A C 1
ATOM 709 O O . ASP A 1 85 ? -18.165 0.602 5.626 1.00 92.69 85 ASP A O 1
ATOM 713 N N . ASN A 1 86 ? -16.449 1.991 5.257 1.00 93.44 86 ASN A N 1
ATOM 714 C CA . ASN A 1 86 ? -15.418 0.977 5.012 1.00 93.44 86 ASN A CA 1
ATOM 715 C C . ASN A 1 86 ? -15.650 0.147 3.743 1.00 93.44 86 ASN A C 1
ATOM 717 O O . ASN A 1 86 ? -15.326 -1.038 3.706 1.00 93.44 86 ASN A O 1
ATOM 721 N N . GLU A 1 87 ? -16.176 0.765 2.688 1.00 94.81 87 GLU A N 1
ATOM 722 C CA . GLU A 1 87 ? -16.340 0.110 1.390 1.00 94.81 87 GLU A CA 1
ATOM 723 C C . GLU A 1 87 ? -15.296 0.609 0.390 1.00 94.81 87 GLU A C 1
ATOM 725 O O . GLU A 1 87 ? -14.968 1.796 0.353 1.00 94.81 87 GLU A O 1
ATOM 730 N N . PHE A 1 88 ? -14.777 -0.297 -0.442 1.00 95.38 88 PHE A N 1
ATOM 731 C CA . PHE A 1 88 ? -13.923 0.078 -1.566 1.00 95.38 88 PHE A CA 1
ATOM 732 C C . PHE A 1 88 ? -14.734 0.888 -2.583 1.00 95.38 88 PHE A C 1
ATOM 734 O O . PHE A 1 88 ? -15.752 0.413 -3.085 1.00 95.38 88 PHE A O 1
ATOM 741 N N . VAL A 1 89 ? -14.273 2.102 -2.883 1.00 95.31 89 VAL A N 1
ATOM 742 C CA . VAL A 1 89 ? -14.925 3.021 -3.825 1.00 95.31 89 VAL A CA 1
ATOM 743 C C . VAL A 1 89 ? -14.270 2.932 -5.195 1.00 95.31 89 VAL A C 1
ATOM 745 O O . VAL A 1 89 ? -14.964 2.742 -6.189 1.00 95.31 89 VAL A O 1
ATOM 748 N N . ASP A 1 90 ? -12.947 3.101 -5.244 1.00 94.31 90 ASP A N 1
ATOM 749 C CA . ASP A 1 90 ? -12.164 3.103 -6.482 1.00 94.31 90 ASP A CA 1
ATOM 750 C C . ASP A 1 90 ? -10.652 3.010 -6.180 1.00 94.31 90 ASP A C 1
ATOM 752 O O . ASP A 1 90 ? -10.217 2.970 -5.023 1.00 94.31 90 ASP A O 1
ATOM 756 N N . SER A 1 91 ? -9.822 3.046 -7.220 1.00 93.69 91 SER A N 1
ATOM 757 C CA . SER A 1 91 ? -8.370 3.187 -7.135 1.00 93.69 91 SER A CA 1
ATOM 758 C C . SER A 1 91 ? -7.820 4.108 -8.224 1.00 93.69 91 SER A C 1
ATOM 760 O O . SER A 1 91 ? -8.326 4.097 -9.340 1.00 93.69 91 SER A O 1
ATOM 762 N N . SER A 1 92 ? -6.723 4.817 -7.954 1.00 92.94 92 SER A N 1
ATOM 763 C CA . SER A 1 92 ? -6.057 5.652 -8.965 1.00 92.94 92 SER A CA 1
ATOM 764 C C . SER A 1 92 ? -5.355 4.829 -10.045 1.00 92.94 92 SER A C 1
ATOM 766 O O . SER A 1 92 ? -5.089 3.641 -9.856 1.00 92.94 92 SER A O 1
ATOM 768 N N . GLU A 1 93 ? -4.922 5.487 -11.119 1.00 92.31 93 GLU A N 1
ATOM 769 C CA . GLU A 1 93 ? -3.855 4.977 -11.991 1.00 92.31 93 GLU A CA 1
ATOM 770 C C . GLU A 1 93 ? -2.579 4.670 -11.192 1.00 92.31 93 GLU A C 1
ATOM 772 O O . GLU A 1 93 ? -2.358 5.189 -10.085 1.00 92.31 93 GLU A O 1
ATOM 777 N N . THR A 1 94 ? -1.742 3.796 -11.744 1.00 92.75 94 THR A N 1
ATOM 778 C CA . THR A 1 94 ? -0.489 3.397 -11.111 1.00 92.75 94 THR A CA 1
ATOM 779 C C . THR A 1 94 ? 0.594 4.446 -11.332 1.00 92.75 94 THR A C 1
ATOM 781 O O . THR A 1 94 ? 0.934 4.808 -12.454 1.00 92.75 94 THR A O 1
ATOM 784 N N . SER A 1 95 ? 1.197 4.899 -10.238 1.00 92.00 95 SER A N 1
ATOM 785 C CA . SER A 1 95 ? 2.257 5.902 -10.247 1.00 92.00 95 SER A CA 1
ATOM 786 C C . SER A 1 95 ? 3.612 5.244 -9.991 1.00 92.00 95 SER A C 1
ATOM 788 O O . SER A 1 95 ? 3.789 4.547 -8.991 1.00 92.00 95 SER A O 1
ATOM 790 N N . ILE A 1 96 ? 4.581 5.450 -10.882 1.00 91.56 96 ILE A N 1
ATOM 791 C CA . ILE A 1 96 ? 5.950 4.949 -10.734 1.00 91.56 96 ILE A CA 1
ATOM 792 C C . ILE A 1 96 ? 6.857 6.128 -10.416 1.00 91.56 96 ILE A C 1
ATOM 794 O O . ILE A 1 96 ? 6.948 7.072 -11.194 1.00 91.56 96 ILE A O 1
ATOM 798 N N . GLN A 1 97 ? 7.540 6.050 -9.279 1.00 91.19 97 GLN A N 1
ATOM 799 C CA . GLN A 1 97 ? 8.629 6.944 -8.922 1.00 91.19 97 GLN A CA 1
ATOM 800 C C . GLN A 1 97 ? 9.951 6.317 -9.365 1.00 91.19 97 GLN A C 1
ATOM 802 O O . GLN A 1 97 ? 10.260 5.184 -8.982 1.00 91.19 97 GLN A O 1
ATOM 807 N N . TYR A 1 98 ? 10.728 7.058 -10.144 1.00 90.81 98 TYR A N 1
ATOM 808 C CA . TYR A 1 98 ? 12.003 6.609 -10.690 1.00 90.81 98 TYR A CA 1
ATOM 809 C C . TYR A 1 98 ? 13.022 7.746 -10.705 1.00 90.81 98 TYR A C 1
ATOM 811 O O . TYR A 1 98 ? 12.670 8.921 -10.621 1.00 90.81 98 TYR A O 1
ATOM 819 N N . THR A 1 99 ? 14.291 7.382 -10.831 1.00 91.06 99 THR A N 1
ATOM 820 C CA . THR A 1 99 ? 15.394 8.307 -11.069 1.00 91.06 99 THR A CA 1
ATOM 821 C C . THR A 1 99 ? 15.843 8.159 -12.519 1.00 91.06 99 THR A C 1
ATOM 823 O O . THR A 1 99 ? 16.093 7.042 -12.986 1.00 91.06 99 THR A O 1
ATOM 826 N N . ASP A 1 100 ? 15.894 9.270 -13.250 1.00 90.31 100 ASP A N 1
ATOM 827 C CA . ASP A 1 100 ? 16.358 9.294 -14.637 1.00 90.31 100 ASP A CA 1
ATOM 828 C C . ASP A 1 100 ? 17.897 9.253 -14.729 1.00 90.31 100 ASP A C 1
ATOM 830 O O . ASP A 1 100 ? 18.608 9.376 -13.731 1.00 90.31 100 ASP A O 1
ATOM 834 N N . THR A 1 101 ? 18.452 9.093 -15.932 1.00 89.44 101 THR A N 1
ATOM 835 C CA . THR A 1 101 ? 19.920 9.081 -16.128 1.00 89.44 101 THR A CA 1
ATOM 836 C C . THR A 1 101 ? 20.621 10.408 -15.817 1.00 89.44 101 THR A C 1
ATOM 838 O O . THR A 1 101 ? 21.852 10.433 -15.714 1.00 89.44 101 THR A O 1
ATOM 841 N N . SER A 1 102 ? 19.877 11.504 -15.633 1.00 89.75 102 SER A N 1
ATOM 842 C CA . SER A 1 102 ? 20.415 12.781 -15.155 1.00 89.75 102 SER A CA 1
ATOM 843 C C . SER A 1 102 ? 20.553 12.832 -13.626 1.00 89.75 102 SER A C 1
ATOM 845 O O . SER A 1 102 ? 21.254 13.701 -13.102 1.00 89.75 102 SER A O 1
ATOM 847 N N . GLY A 1 103 ? 19.955 11.866 -12.919 1.00 88.31 103 GLY A N 1
ATOM 848 C CA . GLY A 1 103 ? 19.902 11.789 -11.463 1.00 88.31 103 GLY A CA 1
ATOM 849 C C . GLY A 1 103 ? 18.708 12.530 -10.854 1.00 88.31 103 GLY A C 1
ATOM 850 O O . GLY A 1 103 ? 18.698 12.759 -9.644 1.00 88.31 103 GLY A O 1
ATOM 851 N N . GLU A 1 104 ? 17.724 12.932 -11.662 1.00 89.56 104 GLU A N 1
ATOM 852 C CA . GLU A 1 104 ? 16.505 13.599 -11.206 1.00 89.56 104 GLU A CA 1
ATOM 853 C C . GLU A 1 104 ? 15.417 12.571 -10.870 1.00 89.56 104 GLU A C 1
ATOM 855 O O . GLU A 1 104 ? 15.166 11.631 -11.627 1.00 89.56 104 GLU A O 1
ATOM 860 N N . THR A 1 105 ? 14.741 12.758 -9.733 1.00 90.00 105 THR A N 1
ATOM 861 C CA . THR A 1 105 ? 13.583 11.943 -9.355 1.00 90.00 105 THR A CA 1
ATOM 862 C C . THR A 1 105 ? 12.335 12.431 -10.080 1.00 90.00 105 THR A C 1
ATOM 864 O O . THR A 1 105 ? 11.940 13.587 -9.937 1.00 90.00 105 THR A O 1
ATOM 867 N N . ARG A 1 106 ? 11.669 11.521 -10.788 1.00 89.75 106 ARG A N 1
ATOM 868 C CA . ARG A 1 106 ? 10.427 11.758 -11.523 1.00 89.75 106 ARG A CA 1
ATOM 869 C C . ARG A 1 106 ? 9.332 10.795 -11.100 1.00 89.75 106 ARG A C 1
ATOM 871 O O . ARG A 1 106 ? 9.572 9.785 -10.435 1.00 89.75 106 ARG A O 1
ATOM 878 N N . VAL A 1 107 ? 8.107 11.144 -11.478 1.00 89.88 107 VAL A N 1
ATOM 879 C CA . VAL A 1 107 ? 6.908 10.352 -11.224 1.00 89.88 107 VAL A CA 1
ATOM 880 C C . VAL A 1 107 ? 6.076 10.296 -12.504 1.00 89.88 107 VAL A C 1
ATOM 882 O O . VAL A 1 107 ? 5.896 11.322 -13.150 1.00 89.88 107 VAL A O 1
ATOM 885 N N . THR A 1 108 ? 5.573 9.117 -12.882 1.00 88.88 108 THR A N 1
ATOM 886 C CA . THR A 1 108 ? 4.778 8.948 -14.118 1.00 88.88 108 THR A CA 1
ATOM 887 C C . THR A 1 108 ? 3.393 9.588 -14.045 1.00 88.88 108 THR A C 1
ATOM 889 O O . THR A 1 108 ? 2.887 10.083 -15.046 1.00 88.88 108 THR A O 1
ATOM 892 N N . VAL A 1 109 ? 2.779 9.588 -12.861 1.00 84.88 109 VAL A N 1
ATOM 893 C CA . VAL A 1 109 ? 1.470 10.197 -12.598 1.00 84.88 109 VAL A CA 1
ATOM 894 C C . VAL A 1 109 ? 1.637 11.214 -11.476 1.00 84.88 109 VAL A C 1
ATOM 896 O O . VAL A 1 109 ? 1.812 10.835 -10.315 1.00 84.88 109 VAL A O 1
ATOM 899 N N . GLU A 1 110 ? 1.611 12.500 -11.830 1.00 75.44 110 GLU A N 1
AT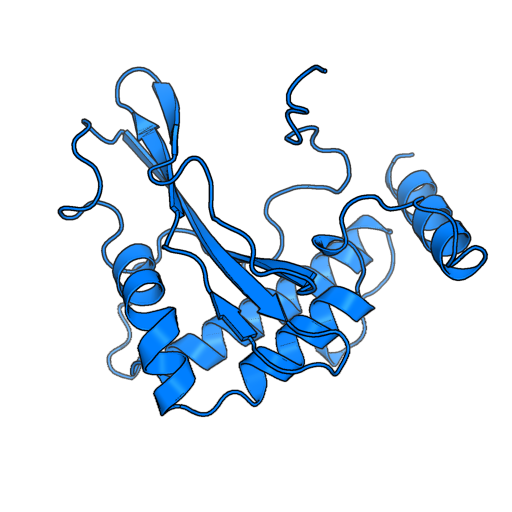OM 900 C CA . GLU A 1 110 ? 1.841 13.612 -10.893 1.00 75.44 110 GLU A CA 1
ATOM 901 C C . GLU A 1 110 ? 0.642 13.881 -9.975 1.00 75.44 110 GLU A C 1
ATOM 903 O O . GLU A 1 110 ? 0.807 14.351 -8.849 1.00 75.44 110 GLU A O 1
ATOM 908 N N . SER A 1 111 ? -0.575 13.579 -10.434 1.00 73.00 111 SER A N 1
ATOM 909 C CA . SER A 1 111 ? -1.793 13.772 -9.646 1.00 73.00 111 SER A CA 1
ATOM 910 C C . SER A 1 111 ? -2.852 12.733 -9.995 1.00 73.00 111 SER A C 1
ATOM 912 O O . SER A 1 111 ? -2.976 12.325 -11.146 1.00 73.00 111 SER A O 1
ATOM 914 N N . ALA A 1 112 ? -3.615 12.316 -8.986 1.00 73.25 112 ALA A N 1
ATOM 915 C CA . ALA A 1 112 ? -4.803 11.489 -9.147 1.00 73.25 112 ALA A CA 1
ATOM 916 C C . ALA A 1 112 ? -6.042 12.339 -8.845 1.00 73.25 112 ALA A C 1
ATOM 918 O O . ALA A 1 112 ? -5.995 13.225 -7.988 1.00 73.25 112 ALA A O 1
ATOM 919 N N . THR A 1 113 ? -7.145 12.080 -9.546 1.00 76.69 113 THR A N 1
ATOM 920 C CA . THR A 1 113 ? -8.431 12.699 -9.205 1.00 76.69 113 THR A CA 1
ATOM 921 C C . THR A 1 113 ? -9.065 11.893 -8.083 1.00 76.69 113 THR A C 1
ATOM 923 O O . THR A 1 113 ? -9.472 10.755 -8.296 1.00 76.69 113 THR A O 1
ATOM 926 N N . ASP A 1 114 ? -9.134 12.483 -6.893 1.00 79.94 114 ASP A N 1
ATOM 927 C CA . ASP A 1 114 ? -9.713 11.822 -5.729 1.00 79.94 114 ASP A CA 1
ATOM 928 C C . ASP A 1 114 ? -11.257 11.829 -5.835 1.00 79.94 114 ASP A C 1
ATOM 930 O O . ASP A 1 114 ? -11.849 12.894 -6.063 1.00 79.94 114 ASP A O 1
ATOM 934 N N . PRO A 1 115 ? -11.937 10.674 -5.689 1.00 83.12 115 PRO A N 1
ATOM 935 C CA . PRO A 1 115 ? -13.390 10.622 -5.610 1.00 83.12 115 PRO A CA 1
ATOM 936 C C . PRO A 1 115 ? -13.910 11.482 -4.449 1.00 83.12 115 PRO A C 1
ATOM 938 O O . PRO A 1 115 ? -13.288 11.531 -3.383 1.00 83.12 115 PRO A O 1
ATOM 941 N N . PRO A 1 116 ? -15.064 12.153 -4.611 1.00 79.19 116 PRO A N 1
ATOM 942 C CA . PRO A 1 116 ? -15.636 12.945 -3.533 1.00 79.19 116 PRO A CA 1
ATOM 943 C C . PRO A 1 116 ? -15.988 12.051 -2.339 1.00 79.19 116 PRO A C 1
ATOM 945 O O . PRO A 1 116 ? -16.581 10.988 -2.509 1.00 79.19 116 PRO A O 1
ATOM 948 N N . SER A 1 117 ? -15.677 12.526 -1.130 1.00 80.50 117 SER A N 1
ATOM 949 C CA . SER A 1 117 ? -16.061 11.878 0.135 1.00 80.50 117 SER A CA 1
ATOM 950 C C . SER A 1 117 ? -15.482 10.471 0.356 1.00 80.50 117 SER A C 1
ATOM 952 O O . SER A 1 117 ? -16.073 9.684 1.094 1.00 80.50 117 SER A O 1
ATOM 954 N N . ALA A 1 118 ? -14.335 10.161 -0.254 1.00 86.75 118 ALA A N 1
ATOM 955 C CA . ALA A 1 118 ? -13.582 8.942 0.018 1.00 86.75 118 ALA A CA 1
ATOM 956 C C . ALA A 1 118 ? -12.236 9.261 0.679 1.00 86.75 118 ALA A C 1
ATOM 958 O O . ALA A 1 118 ? -11.540 10.201 0.288 1.00 86.75 118 ALA A O 1
ATOM 959 N N . ASP A 1 119 ? -11.858 8.437 1.648 1.00 88.00 119 ASP A N 1
ATOM 960 C CA . ASP A 1 119 ? -10.551 8.490 2.283 1.00 88.00 119 ASP A CA 1
ATOM 961 C C . ASP A 1 119 ? -9.515 7.834 1.375 1.00 88.00 119 ASP A C 1
ATOM 963 O O . ASP A 1 119 ? -9.745 6.765 0.800 1.00 88.00 119 ASP A O 1
ATOM 967 N N . ARG A 1 120 ? -8.362 8.488 1.236 1.00 88.12 120 ARG A N 1
ATOM 968 C CA . ARG A 1 120 ? -7.292 8.060 0.336 1.00 88.12 120 ARG A CA 1
ATOM 969 C C . ARG A 1 120 ? -6.188 7.346 1.098 1.00 88.12 120 ARG A C 1
ATOM 971 O O . ARG A 1 120 ? -5.548 7.925 1.973 1.00 88.12 120 ARG A O 1
ATOM 978 N N . PHE A 1 121 ? -5.859 6.143 0.648 1.00 87.69 121 PHE A N 1
ATOM 979 C CA . PHE A 1 121 ? -4.749 5.352 1.169 1.00 87.69 121 PHE A CA 1
ATOM 980 C C . PHE A 1 121 ? -3.753 5.041 0.063 1.00 87.69 121 PHE A C 1
ATOM 982 O O . PHE A 1 121 ? -4.128 4.880 -1.094 1.00 87.69 121 PHE A O 1
ATOM 989 N N . VAL A 1 122 ? -2.472 4.938 0.414 1.00 86.94 122 VAL A N 1
ATOM 990 C CA . VAL A 1 122 ? -1.401 4.670 -0.552 1.00 86.94 122 VAL A CA 1
ATOM 991 C C . VAL A 1 122 ? -0.823 3.286 -0.305 1.00 86.94 122 VAL A C 1
ATOM 993 O O . VAL A 1 122 ? -0.199 3.030 0.725 1.00 86.94 122 VAL A O 1
ATOM 996 N N . VAL A 1 123 ? -0.958 2.406 -1.291 1.00 89.12 123 VAL A N 1
ATOM 997 C CA . VAL A 1 123 ? -0.214 1.149 -1.342 1.00 89.12 123 VAL A CA 1
ATOM 998 C C . VAL A 1 123 ? 1.082 1.410 -2.096 1.00 89.12 123 VAL A C 1
ATOM 1000 O O . VAL A 1 123 ? 1.071 1.936 -3.206 1.00 89.12 123 VAL A O 1
ATOM 1003 N N . THR A 1 124 ? 2.214 1.079 -1.476 1.00 89.19 124 THR A N 1
ATOM 1004 C CA . THR A 1 124 ? 3.544 1.258 -2.068 1.00 89.19 124 THR A CA 1
ATOM 1005 C C . THR A 1 124 ? 4.299 -0.056 -2.036 1.00 89.19 124 THR A C 1
ATOM 1007 O O . THR A 1 124 ? 4.424 -0.666 -0.976 1.00 89.19 124 THR A O 1
ATOM 1010 N N . LEU A 1 125 ? 4.841 -0.453 -3.181 1.00 90.94 125 LEU A N 1
ATOM 1011 C CA . LEU A 1 125 ? 5.723 -1.599 -3.339 1.00 90.94 125 LEU A CA 1
ATOM 1012 C C . LEU A 1 125 ? 6.957 -1.142 -4.125 1.00 90.94 125 LEU A C 1
ATOM 1014 O O . LEU A 1 125 ? 6.848 -0.253 -4.971 1.00 90.94 125 LEU A O 1
ATOM 1018 N N . PRO A 1 126 ? 8.142 -1.698 -3.854 1.00 89.56 126 PRO A N 1
ATOM 1019 C CA . PRO A 1 126 ? 9.282 -1.534 -4.739 1.00 89.56 126 PRO A CA 1
ATOM 1020 C C . PRO A 1 126 ? 9.028 -2.309 -6.043 1.00 89.56 126 PRO A C 1
ATOM 1022 O O . PRO A 1 126 ? 8.118 -3.145 -6.092 1.00 89.56 126 PRO A O 1
ATOM 1025 N N . PRO A 1 127 ? 9.824 -2.078 -7.097 1.00 88.50 127 PRO A N 1
ATOM 1026 C CA . PRO A 1 127 ? 9.883 -3.027 -8.202 1.00 88.50 127 PRO A CA 1
ATOM 1027 C C . PRO A 1 127 ? 10.295 -4.407 -7.669 1.00 88.50 127 PRO A C 1
ATOM 1029 O O . PRO A 1 127 ? 11.216 -4.520 -6.855 1.00 88.50 127 PRO A O 1
ATOM 1032 N N . LEU A 1 128 ? 9.599 -5.457 -8.100 1.00 88.00 128 LEU A N 1
ATOM 1033 C CA . LEU A 1 128 ? 9.821 -6.822 -7.628 1.00 88.00 128 LEU A CA 1
ATOM 1034 C C . LEU A 1 128 ? 9.980 -7.780 -8.801 1.00 88.00 128 LEU A C 1
ATOM 1036 O O . LEU A 1 128 ? 9.114 -7.878 -9.669 1.00 88.00 128 LEU A O 1
ATOM 1040 N N . THR A 1 129 ? 11.046 -8.576 -8.764 1.00 82.81 129 THR A N 1
ATOM 1041 C CA . THR A 1 129 ? 11.171 -9.743 -9.637 1.00 82.81 129 THR A CA 1
ATOM 1042 C C . THR A 1 129 ? 10.350 -10.885 -9.049 1.00 82.81 129 THR A C 1
ATOM 1044 O O . THR A 1 129 ? 10.680 -11.429 -7.995 1.00 82.81 129 THR A O 1
ATOM 1047 N N . ILE A 1 130 ? 9.260 -11.248 -9.720 1.00 78.44 130 ILE A N 1
ATOM 1048 C CA . ILE A 1 130 ? 8.395 -12.357 -9.312 1.00 78.44 130 ILE A CA 1
ATOM 1049 C C . ILE A 1 130 ? 8.854 -13.612 -10.061 1.00 78.44 130 ILE A C 1
ATOM 1051 O O . ILE A 1 130 ? 8.449 -13.849 -11.193 1.00 78.44 130 ILE A O 1
ATOM 1055 N N . GLU A 1 131 ? 9.729 -14.396 -9.431 1.00 73.31 131 GLU A N 1
ATOM 1056 C CA . GLU A 1 131 ? 10.324 -15.618 -10.014 1.00 73.31 131 GLU A CA 1
ATOM 1057 C C . GLU A 1 131 ? 9.599 -16.908 -9.594 1.00 73.31 131 GLU A C 1
ATOM 1059 O O . GLU A 1 131 ? 10.078 -18.015 -9.829 1.00 73.31 131 GLU A O 1
ATOM 1064 N N . ARG A 1 132 ? 8.465 -16.776 -8.904 1.00 71.50 132 ARG A N 1
ATOM 1065 C CA . ARG A 1 132 ? 7.730 -17.900 -8.328 1.00 71.50 132 ARG A CA 1
ATOM 1066 C C . ARG A 1 132 ? 6.697 -18.435 -9.309 1.00 71.50 132 ARG A C 1
ATOM 1068 O O . ARG A 1 132 ? 5.746 -17.731 -9.637 1.00 71.50 132 ARG A O 1
ATOM 1075 N N . ASP A 1 133 ? 6.856 -19.699 -9.692 1.00 71.19 133 ASP A N 1
ATOM 1076 C CA . ASP A 1 133 ? 5.917 -20.412 -10.569 1.00 71.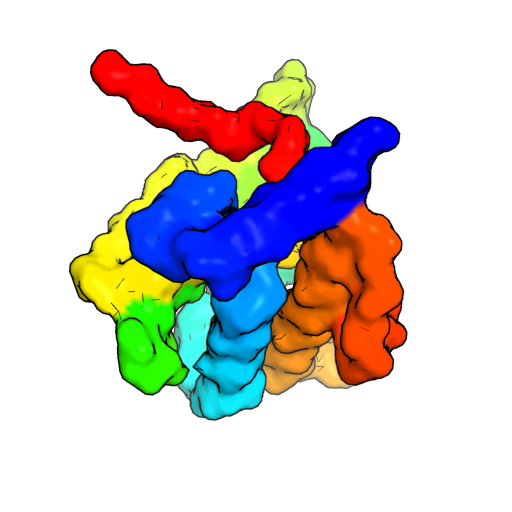19 133 ASP A CA 1
ATOM 1077 C C . ASP A 1 133 ? 4.501 -20.515 -9.973 1.00 71.19 133 ASP A C 1
ATOM 1079 O O . ASP A 1 133 ? 3.531 -20.648 -10.713 1.00 71.19 133 ASP A O 1
ATOM 1083 N N . ASP A 1 134 ? 4.375 -20.449 -8.643 1.00 77.62 134 ASP A N 1
ATOM 1084 C CA . ASP A 1 134 ? 3.104 -20.491 -7.910 1.00 77.62 134 ASP A CA 1
ATOM 1085 C C . ASP A 1 134 ? 2.509 -19.102 -7.621 1.00 77.62 134 ASP A C 1
ATOM 1087 O O . ASP A 1 134 ? 1.503 -18.996 -6.923 1.00 77.62 134 ASP A O 1
ATOM 1091 N N . PHE A 1 135 ? 3.119 -18.024 -8.125 1.00 87.44 135 PHE A N 1
ATOM 1092 C CA . PHE A 1 135 ? 2.573 -16.681 -7.962 1.00 87.44 135 PHE A CA 1
ATOM 1093 C C . PHE A 1 135 ? 1.491 -16.407 -9.008 1.00 87.44 135 PHE A C 1
ATOM 1095 O O . PHE A 1 135 ? 1.768 -16.006 -10.140 1.00 87.44 135 PHE A O 1
ATOM 1102 N N . GLU A 1 136 ? 0.239 -16.575 -8.600 1.00 88.38 136 GLU A N 1
ATOM 1103 C CA . GLU A 1 136 ? -0.928 -16.375 -9.457 1.00 88.38 136 GLU A CA 1
ATOM 1104 C C . GLU A 1 136 ? -1.608 -15.032 -9.161 1.00 88.38 136 GLU A C 1
ATOM 1106 O O . GLU A 1 136 ? -1.988 -14.743 -8.026 1.00 88.38 136 GLU A O 1
ATOM 1111 N N . PHE A 1 137 ? -1.754 -14.191 -10.187 1.00 92.31 137 PHE A N 1
ATOM 1112 C CA . PHE A 1 137 ? -2.619 -13.013 -10.123 1.00 92.31 137 PHE A CA 1
ATOM 1113 C C . PHE A 1 137 ? -4.062 -13.431 -10.444 1.00 92.31 137 PHE A C 1
ATOM 1115 O O . PHE A 1 137 ? -4.251 -14.125 -11.449 1.00 92.31 137 PHE A O 1
ATOM 1122 N N . PRO A 1 138 ? -5.077 -12.921 -9.723 1.00 96.31 138 PRO A N 1
ATOM 1123 C CA . PRO A 1 138 ? -5.020 -11.856 -8.703 1.00 96.31 138 PRO A CA 1
ATOM 1124 C C . PRO A 1 138 ? -4.641 -12.271 -7.268 1.00 96.31 138 PRO A C 1
ATOM 1126 O O . PRO A 1 138 ? -4.101 -11.441 -6.535 1.00 96.31 138 PRO A O 1
ATOM 1129 N N . GLU A 1 139 ? -4.880 -13.510 -6.848 1.00 95.62 139 GLU A N 1
ATOM 1130 C CA . GLU A 1 139 ? -4.919 -13.915 -5.435 1.00 95.62 139 GLU A CA 1
ATOM 1131 C C . GLU A 1 139 ? -3.577 -13.750 -4.704 1.00 95.62 139 GLU A C 1
ATOM 1133 O O . GLU A 1 139 ? -3.520 -13.187 -3.607 1.00 95.62 139 GLU A O 1
ATOM 1138 N N . SER A 1 140 ? -2.472 -14.182 -5.318 1.00 95.00 140 SER A N 1
ATOM 1139 C CA . SER A 1 140 ? -1.129 -14.061 -4.725 1.00 95.00 140 SER A CA 1
ATOM 1140 C C . SER A 1 140 ? -0.697 -12.603 -4.599 1.00 95.00 140 SER A C 1
ATOM 1142 O O . SER A 1 140 ? 0.001 -12.232 -3.653 1.00 95.00 140 SER A O 1
ATOM 1144 N N . PHE A 1 141 ? -1.140 -11.752 -5.528 1.00 95.56 141 PHE A N 1
ATOM 1145 C CA . PHE A 1 141 ? -0.852 -10.323 -5.474 1.00 95.56 141 PHE A CA 1
ATOM 1146 C C . PHE A 1 141 ? -1.704 -9.597 -4.433 1.00 95.56 141 PHE A C 1
ATOM 1148 O O . PHE A 1 141 ? -1.178 -8.758 -3.705 1.00 95.56 141 PHE A O 1
ATOM 1155 N N . GLN A 1 142 ? -2.978 -9.965 -4.282 1.00 97.12 142 GLN A N 1
ATOM 1156 C CA . GLN A 1 142 ? -3.822 -9.475 -3.191 1.00 97.12 142 GLN A CA 1
ATOM 1157 C C . GLN A 1 142 ? -3.214 -9.822 -1.827 1.00 97.12 142 GLN A C 1
ATOM 1159 O O . GLN A 1 142 ? -3.065 -8.944 -0.976 1.00 97.12 142 GLN A O 1
ATOM 1164 N N . ALA A 1 143 ? -2.759 -11.066 -1.645 1.00 94.81 143 ALA A N 1
ATOM 1165 C CA . ALA A 1 143 ? -2.060 -11.489 -0.433 1.00 94.81 143 ALA A CA 1
ATOM 1166 C C . ALA A 1 143 ? -0.760 -10.698 -0.194 1.00 94.81 143 ALA A C 1
ATOM 1168 O O . ALA A 1 143 ? -0.479 -10.303 0.939 1.00 94.81 143 ALA A O 1
ATOM 1169 N N . LEU A 1 144 ? 0.012 -10.410 -1.249 1.00 93.94 144 LEU A N 1
ATOM 1170 C CA . LEU A 1 144 ? 1.216 -9.579 -1.158 1.00 93.94 144 LEU A CA 1
ATOM 1171 C C . LEU A 1 144 ? 0.893 -8.146 -0.710 1.00 93.94 144 LEU A C 1
ATOM 1173 O O . LEU A 1 144 ? 1.573 -7.617 0.169 1.00 93.94 144 LEU A O 1
ATOM 1177 N N . VAL A 1 145 ? -0.146 -7.525 -1.276 1.00 95.00 145 VAL A N 1
ATOM 1178 C CA . VAL A 1 145 ? -0.584 -6.175 -0.889 1.00 95.00 145 VAL A CA 1
ATOM 1179 C C . VAL A 1 145 ? -1.010 -6.144 0.580 1.00 95.00 145 VAL A C 1
ATOM 1181 O O . VAL A 1 145 ? -0.552 -5.277 1.325 1.00 95.00 145 VAL A O 1
ATOM 1184 N N . VAL A 1 146 ? -1.810 -7.117 1.025 1.00 95.94 146 VAL A N 1
ATOM 1185 C CA . VAL A 1 146 ? -2.219 -7.250 2.435 1.00 95.94 146 VAL A CA 1
ATOM 1186 C C . VAL A 1 146 ? -1.000 -7.442 3.340 1.00 95.94 146 VAL A C 1
ATOM 1188 O O . VAL A 1 146 ? -0.872 -6.761 4.355 1.00 95.94 146 VAL A O 1
ATOM 1191 N N . SER A 1 147 ? -0.058 -8.307 2.955 1.00 94.69 147 SER A N 1
ATOM 1192 C CA . SER A 1 147 ? 1.182 -8.525 3.709 1.00 94.69 147 SER A CA 1
ATOM 1193 C C . SER A 1 147 ? 2.036 -7.267 3.817 1.00 94.69 147 SER A C 1
ATOM 1195 O O . SER A 1 147 ? 2.634 -7.008 4.863 1.00 94.69 147 SER A O 1
ATOM 1197 N N . ASN A 1 148 ? 2.082 -6.463 2.759 1.00 93.38 148 ASN A N 1
ATOM 1198 C CA . ASN A 1 148 ? 2.777 -5.189 2.784 1.00 93.38 148 ASN A CA 1
ATOM 1199 C C . ASN A 1 148 ? 2.103 -4.195 3.740 1.00 93.38 148 ASN A C 1
ATOM 1201 O O . ASN A 1 148 ? 2.802 -3.534 4.501 1.00 93.38 148 ASN A O 1
ATOM 1205 N N . LEU A 1 149 ? 0.768 -4.121 3.759 1.00 93.81 149 LEU A N 1
ATOM 1206 C CA . LEU A 1 149 ? 0.032 -3.274 4.706 1.00 93.81 149 LEU A CA 1
ATOM 1207 C C . LEU A 1 149 ? 0.253 -3.711 6.164 1.00 93.81 149 LEU A C 1
ATOM 1209 O O . LEU A 1 149 ? 0.502 -2.854 7.009 1.00 93.81 149 LEU A O 1
ATOM 1213 N N . MET A 1 150 ? 0.306 -5.019 6.449 1.00 95.19 150 MET A N 1
ATOM 1214 C CA . MET A 1 150 ? 0.700 -5.530 7.774 1.00 95.19 150 MET A CA 1
ATOM 1215 C C . MET A 1 150 ? 2.101 -5.048 8.180 1.00 95.19 150 MET A C 1
ATOM 1217 O O . MET A 1 150 ? 2.299 -4.559 9.292 1.00 95.19 150 MET A O 1
ATOM 1221 N N . CYS A 1 151 ? 3.071 -5.106 7.260 1.00 93.62 151 CYS A N 1
ATOM 1222 C CA . CYS A 1 151 ? 4.412 -4.567 7.501 1.00 93.62 151 CYS A CA 1
ATOM 1223 C C . CYS A 1 151 ? 4.397 -3.043 7.709 1.00 93.62 151 CYS A C 1
ATOM 1225 O O . CYS A 1 151 ? 5.195 -2.517 8.476 1.00 93.62 151 CYS A O 1
ATOM 1227 N N . GLN A 1 152 ? 3.496 -2.307 7.055 1.00 91.50 152 GLN A N 1
ATOM 1228 C CA . GLN A 1 152 ? 3.380 -0.867 7.277 1.00 91.50 152 GLN A CA 1
ATOM 1229 C C . GLN A 1 152 ? 2.816 -0.530 8.661 1.00 91.50 152 GLN A C 1
ATOM 1231 O O . GLN A 1 152 ? 3.291 0.419 9.285 1.00 91.50 152 GLN A O 1
ATOM 1236 N N . ILE A 1 153 ? 1.843 -1.306 9.150 1.00 92.94 153 ILE A N 1
ATOM 1237 C CA . ILE A 1 153 ? 1.311 -1.179 10.514 1.00 92.94 153 ILE A CA 1
ATOM 1238 C C . ILE A 1 153 ? 2.426 -1.454 11.527 1.00 92.94 153 ILE A C 1
ATOM 1240 O O . ILE A 1 153 ? 2.654 -0.645 12.427 1.00 92.94 153 ILE A O 1
ATOM 1244 N N . ARG A 1 154 ? 3.195 -2.534 11.332 1.00 94.06 154 ARG A N 1
ATOM 1245 C CA . ARG A 1 154 ? 4.399 -2.842 12.124 1.00 94.06 154 ARG A CA 1
ATOM 1246 C C . ARG A 1 154 ? 5.328 -1.637 12.236 1.00 94.06 154 ARG A C 1
ATOM 1248 O O . ARG A 1 154 ? 5.730 -1.259 13.334 1.00 94.06 154 ARG A O 1
ATOM 1255 N N . ASP A 1 155 ? 5.654 -1.027 11.102 1.00 91.75 155 ASP A N 1
ATOM 1256 C CA . ASP A 1 155 ? 6.628 0.059 11.043 1.00 91.75 155 ASP A CA 1
ATOM 1257 C C . ASP A 1 155 ? 6.122 1.342 11.702 1.00 91.75 155 ASP A C 1
ATOM 1259 O O . ASP A 1 155 ? 6.923 2.096 12.251 1.00 91.75 155 ASP A O 1
ATOM 1263 N N . ILE A 1 156 ? 4.805 1.566 11.731 1.00 91.06 156 ILE A N 1
ATOM 1264 C CA . ILE A 1 156 ? 4.204 2.647 12.517 1.00 91.06 156 ILE A CA 1
ATOM 1265 C C . ILE A 1 156 ? 4.492 2.452 14.013 1.00 91.06 156 ILE A C 1
ATOM 1267 O O . ILE A 1 156 ? 4.992 3.375 14.659 1.00 91.06 156 ILE A O 1
ATOM 1271 N N . TYR A 1 157 ? 4.256 1.255 14.561 1.00 91.12 157 TYR A N 1
ATOM 1272 C CA . TYR A 1 157 ? 4.571 0.954 15.967 1.00 91.12 157 TYR A CA 1
ATOM 1273 C C . TYR A 1 157 ? 6.061 1.100 16.271 1.00 91.12 157 TYR A C 1
ATOM 1275 O O . TYR A 1 157 ? 6.439 1.768 17.237 1.00 91.12 157 TYR A O 1
ATOM 1283 N N . LEU A 1 158 ? 6.924 0.574 15.401 1.00 90.50 158 LEU A N 1
ATOM 1284 C CA . LEU A 1 158 ? 8.372 0.719 15.559 1.00 90.50 158 LEU A CA 1
ATOM 1285 C C . LEU A 1 158 ? 8.815 2.192 15.498 1.00 90.50 158 LEU A C 1
ATOM 1287 O O . LEU A 1 158 ? 9.704 2.606 16.249 1.00 90.50 158 LEU A O 1
ATOM 1291 N N . ASN A 1 159 ? 8.164 3.012 14.668 1.00 88.56 159 ASN A N 1
ATOM 1292 C CA . ASN A 1 159 ? 8.401 4.454 14.595 1.00 88.56 159 ASN A CA 1
ATOM 1293 C C . ASN A 1 159 ? 7.967 5.187 15.883 1.00 88.56 159 ASN A C 1
ATOM 1295 O O . ASN A 1 159 ? 8.613 6.159 16.281 1.00 88.56 159 ASN A O 1
ATOM 1299 N N . MET A 1 160 ? 6.948 4.688 16.592 1.00 86.69 160 MET A N 1
ATOM 1300 C CA . MET A 1 160 ? 6.579 5.140 17.946 1.00 86.69 160 MET A CA 1
ATOM 1301 C C . MET A 1 160 ? 7.544 4.651 19.041 1.00 86.69 160 MET A C 1
ATOM 1303 O O . MET A 1 160 ? 7.486 5.124 20.178 1.00 86.69 160 MET A O 1
ATOM 1307 N N . GLY A 1 161 ? 8.445 3.716 18.724 1.00 88.06 161 GLY A N 1
ATOM 1308 C CA . GLY A 1 161 ? 9.250 3.009 19.721 1.00 88.06 161 GLY A CA 1
ATOM 1309 C C . GLY A 1 161 ? 8.425 2.029 20.562 1.00 88.06 161 GLY A C 1
ATOM 1310 O O . GLY A 1 161 ? 8.792 1.754 21.705 1.00 88.06 161 GLY A O 1
ATOM 1311 N N . GLU A 1 162 ? 7.310 1.541 20.020 1.00 91.19 162 GLU A N 1
ATOM 1312 C CA . GLU A 1 162 ? 6.443 0.540 20.638 1.00 91.19 162 GLU A CA 1
ATOM 1313 C C . GLU A 1 162 ? 6.608 -0.827 19.964 1.00 91.19 162 GLU A C 1
ATOM 1315 O O . GLU A 1 162 ? 7.035 -0.934 18.813 1.00 91.19 162 GLU A O 1
ATOM 1320 N N . GLU A 1 163 ? 6.284 -1.887 20.703 1.00 93.06 163 GLU A N 1
ATOM 1321 C CA . GLU A 1 163 ? 6.241 -3.237 20.150 1.00 93.06 163 GLU A CA 1
ATOM 1322 C C . GLU A 1 163 ? 4.927 -3.421 19.370 1.00 93.06 163 GLU A C 1
ATOM 1324 O O . GLU A 1 163 ? 3.856 -3.213 19.945 1.00 93.06 163 GLU A O 1
ATOM 1329 N N . PRO A 1 164 ? 4.976 -3.791 18.076 1.00 93.56 164 PRO A N 1
ATOM 1330 C CA . PRO A 1 164 ? 3.766 -4.022 17.299 1.00 93.56 164 PRO A CA 1
ATOM 1331 C C . PRO A 1 164 ? 2.978 -5.236 17.818 1.00 93.56 164 PRO A C 1
ATOM 1333 O O . PRO A 1 164 ? 3.589 -6.206 18.283 1.00 93.56 164 PRO A O 1
ATOM 1336 N N . PRO A 1 165 ? 1.637 -5.238 17.677 1.00 94.88 165 PRO A N 1
ATOM 1337 C CA . PRO A 1 165 ? 0.810 -6.416 17.927 1.00 94.88 165 PRO A CA 1
ATOM 1338 C C . PRO A 1 165 ? 1.328 -7.655 17.189 1.00 94.88 165 PRO A C 1
ATOM 1340 O O . PRO A 1 165 ? 1.835 -7.552 16.072 1.00 94.88 165 PRO A O 1
ATOM 1343 N N . THR A 1 166 ? 1.185 -8.838 17.798 1.00 94.81 166 THR A N 1
ATOM 1344 C CA . THR A 1 166 ? 1.776 -10.093 17.295 1.00 94.81 166 THR A CA 1
ATOM 1345 C C . THR A 1 166 ? 1.394 -10.409 15.849 1.00 94.81 166 THR A C 1
ATOM 1347 O O . THR A 1 166 ? 2.230 -10.896 15.096 1.00 94.81 166 THR A O 1
ATOM 1350 N N . GLU A 1 167 ? 0.164 -10.106 15.435 1.00 93.06 167 GLU A N 1
ATOM 1351 C CA . GLU A 1 167 ? -0.296 -10.335 14.059 1.00 93.06 167 GLU A CA 1
ATOM 1352 C C . GLU A 1 167 ? 0.437 -9.483 13.008 1.00 93.06 167 GLU A C 1
ATOM 1354 O O . GLU A 1 167 ? 0.564 -9.903 11.861 1.00 93.06 167 GLU A O 1
ATOM 1359 N N . TYR A 1 168 ? 0.991 -8.335 13.408 1.00 94.62 168 TYR A N 1
ATOM 1360 C CA . TYR A 1 168 ? 1.765 -7.444 12.542 1.00 94.62 168 TYR A CA 1
ATOM 1361 C C . TYR A 1 168 ? 3.275 -7.640 12.686 1.00 94.62 168 TYR A C 1
ATOM 1363 O O . TYR A 1 168 ? 4.049 -6.977 12.002 1.00 94.62 168 TYR A O 1
ATOM 1371 N N . GLN A 1 169 ? 3.739 -8.579 13.515 1.00 91.81 169 GLN A N 1
ATOM 1372 C CA . GLN A 1 169 ? 5.157 -8.953 13.613 1.00 91.81 169 GLN A CA 1
ATOM 1373 C C . GLN A 1 169 ? 5.595 -9.838 12.431 1.00 91.81 169 GLN A C 1
ATOM 1375 O O . GLN A 1 169 ? 6.196 -10.896 12.599 1.00 91.81 169 GLN A O 1
ATOM 1380 N N . VAL A 1 170 ? 5.267 -9.406 11.216 1.00 89.88 170 VAL A N 1
ATOM 1381 C CA . VAL A 1 170 ? 5.604 -10.073 9.957 1.00 89.88 170 VAL A CA 1
ATOM 1382 C C . VAL A 1 170 ? 6.848 -9.441 9.341 1.00 89.88 170 VAL A C 1
ATOM 1384 O O . VAL A 1 170 ? 7.095 -8.251 9.526 1.00 89.88 170 VAL A O 1
ATOM 1387 N N . GLU A 1 171 ? 7.642 -10.215 8.604 1.00 86.44 171 GLU A N 1
ATOM 1388 C CA . GLU A 1 171 ? 8.792 -9.703 7.849 1.00 86.44 171 GLU A CA 1
ATOM 1389 C C . GLU A 1 171 ? 8.373 -9.251 6.442 1.00 86.44 171 GLU A C 1
ATOM 1391 O O . GLU A 1 171 ? 7.496 -9.845 5.816 1.00 86.44 171 GLU A O 1
ATOM 1396 N N . GLY A 1 172 ? 9.009 -8.193 5.933 1.00 85.44 172 GLY A N 1
ATOM 1397 C CA . GLY A 1 172 ? 8.687 -7.606 4.630 1.00 85.44 172 GLY A CA 1
ATOM 1398 C C . GLY A 1 172 ? 9.036 -6.120 4.543 1.00 85.44 172 GLY A C 1
ATOM 1399 O O . GLY A 1 172 ? 9.561 -5.547 5.501 1.00 85.44 172 GLY A O 1
ATOM 1400 N N . ILE A 1 173 ? 8.740 -5.514 3.387 1.00 81.12 173 ILE A N 1
ATOM 1401 C CA . ILE A 1 173 ? 9.180 -4.157 3.013 1.00 81.12 173 ILE A CA 1
ATOM 1402 C C . ILE A 1 173 ? 8.584 -3.083 3.928 1.00 81.12 173 ILE A C 1
ATOM 1404 O O . ILE A 1 173 ? 9.335 -2.287 4.480 1.00 81.12 173 ILE A O 1
ATOM 1408 N N . GLY A 1 174 ? 7.258 -3.075 4.096 1.00 84.56 174 GLY A N 1
ATOM 1409 C CA . GLY A 1 174 ? 6.568 -2.131 4.976 1.00 84.56 174 GLY A CA 1
ATOM 1410 C C . GLY A 1 174 ? 6.709 -0.667 4.549 1.00 84.56 174 GLY A C 1
ATOM 1411 O O . GLY A 1 174 ? 6.602 -0.339 3.363 1.00 84.56 174 GLY A O 1
ATOM 1412 N N . LYS A 1 175 ? 6.878 0.242 5.518 1.00 82.44 175 LYS A N 1
ATOM 1413 C CA . LYS A 1 175 ? 7.052 1.674 5.256 1.00 82.44 175 LYS A CA 1
ATOM 1414 C C . LYS A 1 175 ? 8.491 1.985 4.890 1.00 82.44 175 LYS A C 1
ATOM 1416 O O . LYS A 1 175 ? 9.457 1.581 5.521 1.00 82.44 175 LYS A O 1
ATOM 1421 N N . THR A 1 176 ? 8.611 2.808 3.866 1.00 69.81 176 THR A N 1
ATOM 1422 C CA . THR A 1 176 ? 9.880 3.164 3.237 1.00 69.81 176 THR A CA 1
ATOM 1423 C C . THR A 1 176 ? 10.293 4.612 3.555 1.00 69.81 176 THR A C 1
ATOM 1425 O O . THR A 1 176 ? 11.154 5.187 2.893 1.00 69.81 176 THR A O 1
ATOM 1428 N N . THR A 1 177 ? 9.644 5.230 4.543 1.00 66.94 177 THR A N 1
ATOM 1429 C CA . THR A 1 177 ? 9.897 6.590 5.046 1.00 66.94 177 THR A CA 1
ATOM 1430 C C . THR A 1 177 ? 9.472 6.671 6.511 1.00 66.94 177 THR A C 1
ATOM 1432 O O . THR A 1 177 ? 8.685 5.829 6.936 1.00 66.94 177 THR A O 1
ATOM 1435 N N . THR A 1 178 ? 9.969 7.645 7.275 1.00 65.19 178 THR A N 1
ATOM 1436 C CA . THR A 1 178 ? 9.526 7.947 8.650 1.00 65.19 178 THR A CA 1
ATOM 1437 C C . THR A 1 178 ? 8.472 9.063 8.675 1.00 65.19 178 THR A C 1
ATOM 1439 O O . THR A 1 178 ? 8.388 9.853 7.734 1.00 65.19 178 THR A O 1
ATOM 1442 N N . LEU A 1 179 ? 7.681 9.177 9.756 1.00 59.44 179 LEU A N 1
ATOM 1443 C CA . LEU A 1 179 ? 6.610 10.191 9.892 1.00 59.44 179 LEU A CA 1
ATOM 1444 C C . LEU A 1 179 ? 7.095 11.630 9.632 1.00 59.44 179 LEU A C 1
ATOM 1446 O O . LEU A 1 179 ? 6.319 12.488 9.228 1.00 59.44 179 LEU A O 1
ATOM 1450 N N . HIS A 1 180 ? 8.387 11.896 9.834 1.00 61.78 180 HIS A N 1
ATOM 1451 C CA . HIS A 1 180 ? 8.970 13.230 9.710 1.00 61.78 180 HIS A CA 1
ATOM 1452 C C . HIS A 1 180 ? 10.020 13.355 8.598 1.00 61.78 180 HIS A C 1
ATOM 1454 O O . HIS A 1 180 ? 10.784 14.318 8.607 1.00 61.78 180 HIS A O 1
ATOM 1460 N N . ASP A 1 181 ? 10.068 12.424 7.645 1.00 54.25 181 ASP A N 1
ATOM 1461 C CA . ASP A 1 181 ? 11.040 12.441 6.537 1.00 54.25 181 ASP A CA 1
ATOM 1462 C C . ASP A 1 181 ? 10.798 13.551 5.494 1.00 54.25 181 ASP A C 1
ATOM 1464 O O . ASP A 1 181 ? 11.511 13.628 4.499 1.00 54.25 181 ASP A O 1
ATOM 1468 N N . GLY A 1 182 ? 9.839 14.458 5.705 1.00 38.03 182 GLY A N 1
ATOM 1469 C CA . GLY A 1 182 ? 9.803 15.733 4.982 1.00 38.03 182 GLY A CA 1
ATOM 1470 C C . GLY A 1 182 ? 9.520 15.663 3.474 1.00 38.03 182 GLY A C 1
ATOM 1471 O O . GLY A 1 182 ? 9.765 16.648 2.789 1.00 38.03 182 GLY A O 1
ATOM 1472 N N . LEU A 1 183 ? 8.966 14.567 2.943 1.00 32.03 183 LEU A N 1
ATOM 1473 C CA . LEU A 1 183 ? 8.488 14.483 1.548 1.00 32.03 183 LEU A CA 1
ATOM 1474 C C . LEU A 1 183 ? 6.983 14.765 1.405 1.00 32.03 183 LEU A C 1
ATOM 1476 O O . LEU A 1 183 ? 6.287 14.136 0.611 1.00 32.03 183 LEU A O 1
ATOM 1480 N N . VAL A 1 184 ? 6.485 15.745 2.158 1.00 32.47 184 VAL A N 1
ATOM 1481 C CA . VAL A 1 184 ? 5.240 16.439 1.820 1.00 32.47 184 VAL A CA 1
ATOM 1482 C C . VAL A 1 184 ? 5.650 17.801 1.285 1.00 32.47 184 VAL A C 1
ATOM 1484 O O . VAL A 1 184 ? 5.794 18.763 2.037 1.00 32.47 184 VAL A O 1
ATOM 1487 N N . SER A 1 185 ? 5.874 17.881 -0.025 1.00 29.06 185 SER A N 1
ATOM 1488 C CA . SER A 1 185 ? 5.771 19.169 -0.699 1.00 29.06 185 SER A CA 1
ATOM 1489 C C . SER A 1 185 ? 4.324 19.618 -0.532 1.00 29.06 185 SER A C 1
ATOM 1491 O O . SER A 1 185 ? 3.418 19.053 -1.143 1.00 29.06 185 SER A O 1
ATOM 1493 N N . ARG A 1 186 ? 4.097 20.615 0.328 1.00 26.27 186 ARG A N 1
ATOM 1494 C CA . ARG A 1 186 ? 2.923 21.472 0.179 1.00 26.27 186 ARG A CA 1
ATOM 1495 C C . ARG A 1 186 ? 3.006 22.070 -1.232 1.00 26.27 186 ARG A C 1
ATOM 1497 O O . ARG A 1 186 ? 4.083 22.545 -1.593 1.00 26.27 186 ARG A O 1
ATOM 1504 N N . PRO A 1 187 ? 1.932 22.093 -2.034 1.00 29.38 187 PRO A N 1
ATOM 1505 C CA . PRO A 1 187 ? 1.797 23.212 -2.942 1.00 29.38 187 PRO A CA 1
ATOM 1506 C C . PRO A 1 187 ? 1.717 24.445 -2.039 1.00 29.38 187 PRO A C 1
ATOM 1508 O O . PRO A 1 187 ? 0.826 24.544 -1.192 1.00 29.38 187 PRO A O 1
ATOM 1511 N N . ASP A 1 188 ? 2.725 25.310 -2.127 1.00 31.97 188 ASP A N 1
ATOM 1512 C CA . ASP A 1 188 ? 2.656 26.639 -1.533 1.00 31.97 188 ASP A CA 1
ATOM 1513 C C . ASP A 1 188 ? 1.334 27.296 -1.963 1.00 31.97 188 ASP A C 1
ATOM 1515 O O . ASP A 1 188 ? 0.887 27.121 -3.102 1.00 31.97 188 ASP A O 1
ATOM 1519 N N . GLY A 1 189 ? 0.681 27.969 -1.012 1.00 34.38 189 GLY A N 1
ATOM 1520 C CA . GLY A 1 189 ? -0.582 28.675 -1.242 1.00 34.38 189 GLY A CA 1
ATOM 1521 C C . GLY A 1 189 ? -0.488 29.828 -2.235 1.00 34.38 189 GLY A C 1
ATOM 1522 O O . GLY A 1 189 ? 0.635 30.230 -2.616 1.00 34.38 189 GLY A O 1
#

pLDDT: mean 84.63, std 14.1, range [26.27, 97.88]

Secondary structure (DSSP, 8-state):
-HHHHHHHHHHHHHH-TTS-SS--GGG-HHHHHHHHHHHHHS-HHHHHHHHHHHHHHHHSTTSTT--S-EEEEEEEEEEEEEETTS-EEEEPPPEEEEEETTS-EEES-S---PPTTEEEEEEEE-------TT--TTHHHHHHHHHHHHHHHHHHHHHHT-PPPGGG---S---SS-TT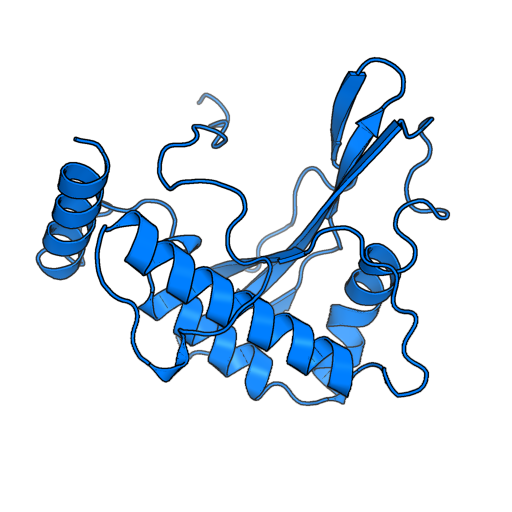S--------

Radius of gyration: 17.12 Å; chains: 1; bounding box: 39×49×45 Å

Sequence (189 aa):
MQQVRVRAEYAAHAHFEDEEIIENPAWLPAEMERAMEVIRTLPTETFAEHFREYYDAVRDHTGERIDDDVQSVDRVRKHIYISADNEFVDSSETSIQYTDTSGETRVTVESATDPPSADRFVVTLPPLTIERDDFEFPESFQALVVSNLMCQIRDIYLNMGEEPPTEYQVEGIGKTTTLHDGLVSRPDG